Protein AF-A0A950UNM1-F1 (afdb_monomer_lite)

Structure (mmCIF, N/CA/C/O backbone):
data_AF-A0A950UNM1-F1
#
_entry.id   AF-A0A950UNM1-F1
#
loop_
_atom_site.group_PDB
_atom_site.id
_atom_site.type_symbol
_atom_site.label_atom_id
_atom_site.label_alt_id
_atom_site.label_comp_id
_atom_site.label_asym_id
_atom_site.label_entity_id
_atom_site.label_seq_id
_atom_site.pdbx_PDB_ins_code
_atom_site.Cartn_x
_atom_site.Cartn_y
_atom_site.Cartn_z
_atom_site.occupancy
_atom_site.B_iso_or_equiv
_atom_site.auth_seq_id
_atom_site.auth_comp_id
_atom_site.auth_asym_id
_atom_site.auth_atom_id
_atom_site.pdbx_PDB_model_num
ATOM 1 N N . MET A 1 1 ? 15.244 3.250 -65.069 1.00 63.91 1 MET A N 1
ATOM 2 C CA . MET A 1 1 ? 16.341 3.897 -64.314 1.00 63.91 1 MET A CA 1
ATOM 3 C C . MET A 1 1 ? 15.874 4.976 -63.337 1.00 63.91 1 MET A C 1
ATOM 5 O O . MET A 1 1 ? 16.019 4.748 -62.149 1.00 63.91 1 MET A O 1
ATOM 9 N N . LEU A 1 2 ? 15.317 6.126 -63.755 1.00 76.12 2 LEU A N 1
ATOM 10 C CA . LEU A 1 2 ? 14.879 7.174 -62.798 1.00 76.12 2 LEU A CA 1
ATOM 11 C C . LEU A 1 2 ? 13.758 6.708 -61.849 1.00 76.12 2 LEU A C 1
ATOM 13 O O . LEU A 1 2 ? 13.781 7.011 -60.660 1.00 76.12 2 LEU A O 1
ATOM 17 N N . GLU A 1 3 ? 12.811 5.929 -62.367 1.00 76.94 3 GLU A N 1
ATOM 18 C CA . GLU A 1 3 ? 11.662 5.415 -61.612 1.00 76.94 3 GLU A CA 1
ATOM 19 C C . GLU A 1 3 ? 12.069 4.377 -60.549 1.00 76.94 3 GLU A C 1
ATOM 21 O O . GLU A 1 3 ? 11.600 4.429 -59.415 1.00 76.94 3 GLU A O 1
ATOM 26 N N . GLU A 1 4 ? 13.034 3.509 -60.865 1.00 80.81 4 GLU A N 1
ATOM 27 C CA . GLU A 1 4 ? 13.605 2.523 -59.931 1.00 80.81 4 GLU A CA 1
ATOM 28 C C . GLU A 1 4 ? 14.383 3.196 -58.794 1.00 80.81 4 GLU A C 1
ATOM 30 O O . GLU A 1 4 ? 14.283 2.779 -57.642 1.00 80.81 4 GLU A O 1
ATOM 35 N N . ILE A 1 5 ? 15.118 4.273 -59.098 1.00 84.00 5 ILE A N 1
ATOM 36 C CA . ILE A 1 5 ? 15.838 5.070 -58.096 1.00 84.00 5 ILE A CA 1
ATOM 37 C C . ILE A 1 5 ? 14.846 5.798 -57.182 1.00 84.00 5 ILE A C 1
ATOM 39 O O . ILE A 1 5 ? 15.036 5.817 -55.967 1.00 84.00 5 ILE A O 1
ATOM 43 N N . SER A 1 6 ? 13.767 6.354 -57.741 1.00 83.25 6 SER A N 1
ATOM 44 C CA . SER A 1 6 ? 12.708 6.997 -56.956 1.00 83.25 6 SER A CA 1
ATOM 45 C C . SER A 1 6 ? 12.003 5.995 -56.040 1.00 83.25 6 SER A C 1
ATOM 47 O O . SER A 1 6 ? 11.804 6.281 -54.861 1.00 83.25 6 SER A O 1
ATOM 49 N N . ALA A 1 7 ? 11.670 4.805 -56.547 1.00 85.25 7 ALA A N 1
ATOM 50 C CA . ALA A 1 7 ? 11.050 3.749 -55.751 1.00 85.25 7 ALA A CA 1
ATOM 51 C C . ALA A 1 7 ? 11.976 3.278 -54.618 1.00 85.25 7 ALA A C 1
ATOM 53 O O . ALA A 1 7 ? 11.545 3.168 -53.469 1.00 85.25 7 ALA A O 1
ATOM 54 N N . ALA A 1 8 ? 13.265 3.072 -54.912 1.00 88.06 8 ALA A N 1
ATOM 55 C CA . ALA A 1 8 ? 14.264 2.706 -53.910 1.00 88.06 8 ALA A CA 1
ATOM 56 C C . ALA A 1 8 ? 14.430 3.793 -52.834 1.00 88.06 8 ALA A C 1
ATOM 58 O O . ALA A 1 8 ? 14.504 3.475 -51.646 1.00 88.06 8 ALA A O 1
ATOM 59 N N . ALA A 1 9 ? 14.427 5.070 -53.228 1.00 88.00 9 ALA A N 1
ATOM 60 C CA . ALA A 1 9 ? 14.485 6.194 -52.299 1.00 88.00 9 ALA A CA 1
ATOM 61 C C . ALA A 1 9 ? 13.258 6.232 -51.376 1.00 88.00 9 ALA A C 1
ATOM 63 O O . ALA A 1 9 ? 13.415 6.362 -50.164 1.00 88.00 9 ALA A O 1
ATOM 64 N N . SER A 1 10 ? 12.047 6.042 -51.912 1.00 89.31 10 SER A N 1
ATOM 65 C CA . SER A 1 10 ? 10.821 5.997 -51.105 1.00 89.31 10 SER A CA 1
ATOM 66 C C . SER A 1 10 ? 10.815 4.841 -50.101 1.00 89.31 10 SER A C 1
ATOM 68 O O . SER A 1 10 ? 10.440 5.039 -48.944 1.00 89.31 10 SER A O 1
ATOM 70 N N . VAL A 1 11 ? 11.275 3.650 -50.503 1.00 92.19 11 VAL A N 1
ATOM 71 C CA . VAL A 1 11 ? 11.412 2.498 -49.594 1.00 92.19 11 VAL A CA 1
ATOM 72 C C . VAL A 1 11 ? 12.436 2.792 -48.496 1.00 92.19 11 VAL A C 1
ATOM 74 O O . VAL A 1 11 ? 12.160 2.546 -47.323 1.00 92.19 11 VAL A O 1
ATOM 77 N N . ALA A 1 12 ? 13.585 3.378 -48.844 1.00 91.62 12 ALA A N 1
ATOM 78 C CA . ALA A 1 12 ? 14.595 3.765 -47.864 1.00 91.62 12 ALA A CA 1
ATOM 79 C C . ALA A 1 12 ? 14.050 4.793 -46.857 1.00 91.62 12 ALA A C 1
ATOM 81 O O . ALA A 1 12 ? 14.238 4.632 -45.651 1.00 91.62 12 ALA A O 1
ATOM 82 N N . THR A 1 13 ? 13.314 5.808 -47.321 1.00 93.69 13 THR A N 1
ATOM 83 C CA . THR A 1 13 ? 12.660 6.786 -46.440 1.00 93.69 13 THR A CA 1
ATOM 84 C C . THR A 1 13 ? 11.656 6.119 -45.505 1.00 93.69 13 THR A C 1
ATOM 86 O O . THR A 1 13 ? 11.668 6.405 -44.309 1.00 93.69 13 THR A O 1
ATOM 89 N N . LEU A 1 14 ? 10.823 5.201 -46.005 1.00 94.50 14 LEU A N 1
ATOM 90 C CA . LEU A 1 14 ? 9.865 4.470 -45.174 1.00 94.50 14 LEU A CA 1
ATOM 91 C C . LEU A 1 14 ? 10.570 3.663 -44.075 1.00 94.50 14 LEU A C 1
ATOM 93 O O . LEU A 1 14 ? 10.140 3.696 -42.922 1.00 94.50 14 LEU A O 1
ATOM 97 N N . VAL A 1 15 ? 11.668 2.976 -44.403 1.00 96.12 15 VAL A N 1
ATOM 98 C CA . VAL A 1 15 ? 12.452 2.203 -43.427 1.00 96.12 15 VAL A CA 1
ATOM 99 C C . VAL A 1 15 ? 13.033 3.114 -42.348 1.00 96.12 15 VAL A C 1
ATOM 101 O O . VAL A 1 15 ? 12.909 2.810 -41.162 1.00 96.12 15 VAL A O 1
ATOM 104 N N . VAL A 1 16 ? 13.605 4.257 -42.735 1.00 96.12 16 VAL A N 1
ATOM 105 C CA . VAL A 1 16 ? 14.160 5.238 -41.790 1.00 96.12 16 VAL A CA 1
ATOM 106 C C . VAL A 1 16 ? 13.072 5.803 -40.875 1.00 96.12 16 VAL A C 1
ATOM 108 O O . VAL A 1 16 ? 13.261 5.839 -39.660 1.00 96.12 16 VAL A O 1
ATOM 111 N N . LEU A 1 17 ? 11.916 6.188 -41.424 1.00 95.00 17 LEU A N 1
ATOM 112 C CA . LEU A 1 17 ? 10.782 6.680 -40.634 1.00 95.00 17 LEU A CA 1
ATOM 113 C C . LEU A 1 17 ? 10.258 5.613 -39.668 1.00 95.00 17 LEU A C 1
ATOM 115 O O . LEU A 1 17 ? 9.993 5.913 -38.505 1.00 95.00 17 LEU A O 1
ATOM 119 N N . THR A 1 18 ? 10.164 4.361 -40.120 1.00 95.38 18 THR A N 1
ATOM 120 C CA . THR A 1 18 ? 9.742 3.236 -39.274 1.00 95.38 18 THR A CA 1
ATOM 121 C C . THR A 1 18 ? 10.723 3.017 -38.124 1.00 95.38 18 THR A C 1
ATOM 123 O O . THR A 1 18 ? 10.308 2.909 -36.971 1.00 95.38 18 THR A O 1
ATOM 126 N N . ALA A 1 19 ? 12.027 3.012 -38.405 1.00 94.69 19 ALA A N 1
ATOM 127 C CA . ALA A 1 19 ? 13.058 2.865 -37.383 1.00 94.69 19 ALA A CA 1
ATOM 128 C C . ALA A 1 19 ? 13.037 4.021 -36.367 1.00 94.69 19 ALA A C 1
ATOM 130 O O . ALA A 1 19 ? 13.107 3.780 -35.161 1.00 94.69 19 ALA A O 1
ATOM 131 N N . ALA A 1 20 ? 12.875 5.264 -36.834 1.00 93.75 20 ALA A N 1
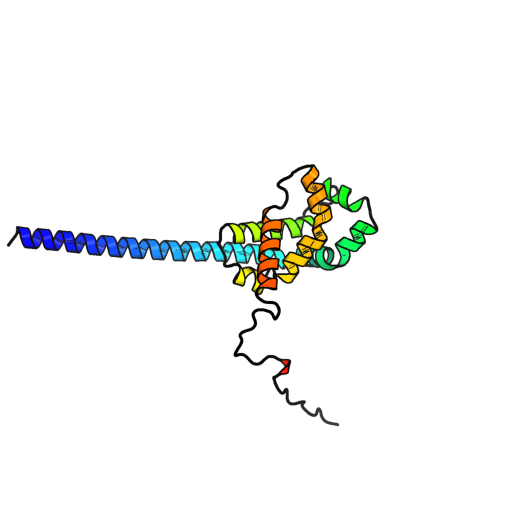ATOM 132 C CA . ALA A 1 20 ? 12.761 6.438 -35.972 1.00 93.75 20 ALA A CA 1
ATOM 133 C C . ALA A 1 20 ? 11.515 6.377 -35.072 1.00 93.75 20 ALA A C 1
ATOM 135 O O . ALA A 1 20 ? 11.607 6.658 -33.877 1.00 93.75 20 ALA A O 1
ATOM 136 N N . ALA A 1 21 ? 10.367 5.950 -35.609 1.00 94.00 21 ALA A N 1
ATOM 137 C CA . ALA A 1 21 ? 9.143 5.768 -34.833 1.00 94.00 21 ALA A CA 1
ATOM 138 C C . ALA A 1 21 ? 9.306 4.688 -33.749 1.00 94.00 21 ALA A C 1
ATOM 140 O O . ALA A 1 21 ? 8.920 4.909 -32.602 1.00 94.00 21 ALA A O 1
ATOM 141 N N . ILE A 1 22 ? 9.931 3.549 -34.074 1.00 95.12 22 ILE A N 1
ATOM 142 C CA . ILE A 1 22 ? 10.229 2.492 -33.093 1.00 95.12 22 ILE A CA 1
ATOM 143 C C . ILE A 1 22 ? 11.154 3.023 -31.991 1.00 95.12 22 ILE A C 1
ATOM 145 O O . ILE A 1 22 ? 10.880 2.808 -30.811 1.00 95.12 22 ILE A O 1
ATOM 149 N N . ALA A 1 23 ? 12.217 3.748 -32.350 1.00 93.00 23 ALA A N 1
ATOM 150 C CA . ALA A 1 23 ? 13.134 4.340 -31.378 1.00 93.00 23 ALA A CA 1
ATOM 151 C C . ALA A 1 23 ? 12.421 5.334 -30.444 1.00 93.00 23 ALA A C 1
ATOM 153 O O . ALA A 1 23 ? 12.601 5.267 -29.228 1.00 93.00 23 ALA A O 1
ATOM 154 N N . ALA A 1 24 ? 11.554 6.196 -30.987 1.00 89.44 24 ALA A N 1
ATOM 155 C CA . ALA A 1 24 ? 10.751 7.129 -30.199 1.00 89.44 24 ALA A CA 1
ATOM 156 C C . ALA A 1 24 ? 9.789 6.403 -29.240 1.00 89.44 24 ALA A C 1
ATOM 158 O O . ALA A 1 24 ? 9.672 6.784 -28.076 1.00 89.44 24 ALA A O 1
ATOM 159 N N . LEU A 1 25 ? 9.146 5.317 -29.686 1.00 90.38 25 LEU A N 1
ATOM 160 C CA . LEU A 1 25 ? 8.283 4.491 -28.833 1.00 90.38 25 LEU A CA 1
ATOM 161 C C . LEU A 1 25 ? 9.063 3.828 -27.691 1.00 90.38 25 LEU A C 1
ATOM 163 O O . LEU A 1 25 ? 8.599 3.814 -26.550 1.00 90.38 25 LEU A O 1
ATOM 167 N N . VAL A 1 26 ? 10.260 3.305 -27.972 1.00 88.44 26 VAL A N 1
ATOM 168 C CA . VAL A 1 26 ? 11.145 2.734 -26.944 1.00 88.44 26 VAL A CA 1
ATOM 169 C C . VAL A 1 26 ? 11.557 3.808 -25.936 1.00 88.44 26 VAL A C 1
ATOM 171 O O . VAL A 1 26 ? 11.504 3.570 -24.729 1.00 88.44 26 VAL A O 1
ATOM 174 N N . GLN A 1 27 ? 11.897 5.007 -26.406 1.00 81.19 27 GLN A N 1
ATOM 175 C CA . GLN A 1 27 ? 12.275 6.122 -25.542 1.00 81.19 27 GLN A CA 1
ATOM 176 C C . GLN A 1 27 ? 11.120 6.566 -24.632 1.00 81.19 27 GLN A C 1
ATOM 178 O O . GLN A 1 27 ? 11.319 6.717 -23.426 1.00 81.19 27 GLN A O 1
ATOM 183 N N . LEU A 1 28 ? 9.902 6.684 -25.169 1.00 82.56 28 LEU A N 1
ATOM 184 C CA . LEU A 1 28 ? 8.700 6.984 -24.384 1.00 82.56 28 LEU A CA 1
ATOM 185 C C . LEU A 1 28 ? 8.442 5.925 -23.308 1.00 82.56 28 LEU A C 1
ATOM 187 O O . LEU A 1 28 ? 8.165 6.267 -22.159 1.00 82.56 28 LEU A O 1
ATOM 191 N N . ARG A 1 29 ? 8.592 4.641 -23.651 1.00 79.50 29 ARG A N 1
ATOM 192 C CA . ARG A 1 29 ? 8.436 3.538 -22.697 1.00 79.50 29 ARG A CA 1
ATOM 193 C C . ARG A 1 29 ? 9.462 3.607 -21.561 1.00 79.50 29 ARG A C 1
ATOM 195 O O . ARG A 1 29 ? 9.108 3.347 -20.414 1.00 79.50 29 ARG A O 1
ATOM 202 N N . HIS A 1 30 ? 10.715 3.966 -21.848 1.00 75.50 30 HIS A N 1
ATOM 203 C CA . HIS A 1 30 ? 11.726 4.161 -20.804 1.00 75.50 30 HIS A CA 1
ATOM 204 C C . HIS A 1 30 ? 11.382 5.331 -19.873 1.00 75.50 30 HIS A C 1
ATOM 206 O O . HIS A 1 30 ? 11.544 5.204 -18.661 1.00 75.50 30 HIS A O 1
ATOM 212 N N . MET A 1 31 ? 10.862 6.437 -20.413 1.00 74.88 31 MET A N 1
ATOM 213 C CA . MET A 1 31 ? 10.429 7.583 -19.606 1.00 74.88 31 MET A CA 1
ATOM 214 C C . MET A 1 31 ? 9.224 7.247 -18.715 1.00 74.88 31 MET A C 1
ATOM 216 O O . MET A 1 31 ? 9.203 7.633 -17.549 1.00 74.88 31 MET A O 1
ATOM 220 N N . GLN A 1 32 ? 8.249 6.494 -19.234 1.00 73.12 32 GLN A N 1
ATOM 221 C CA . GLN A 1 32 ? 7.093 6.034 -18.455 1.00 73.12 32 GLN A CA 1
ATOM 222 C C . GLN A 1 32 ? 7.519 5.130 -17.296 1.00 73.12 32 GLN A C 1
ATOM 224 O O . GLN A 1 32 ? 7.165 5.411 -16.155 1.00 73.12 32 GLN A O 1
ATOM 229 N N . ALA A 1 33 ? 8.368 4.132 -17.561 1.00 72.69 33 ALA A N 1
ATOM 230 C CA . ALA A 1 33 ? 8.885 3.244 -16.520 1.00 72.69 33 ALA A CA 1
ATOM 231 C C . ALA A 1 33 ? 9.651 4.004 -15.418 1.00 72.69 33 ALA A C 1
ATOM 233 O O . ALA A 1 33 ? 9.568 3.643 -14.246 1.00 72.69 33 ALA A O 1
ATOM 234 N N . GLY A 1 34 ? 10.375 5.072 -15.779 1.00 73.62 34 GLY A N 1
ATOM 235 C CA . GLY A 1 34 ? 11.055 5.943 -14.816 1.00 73.62 34 GLY A CA 1
ATOM 236 C C . GLY A 1 34 ? 10.085 6.694 -13.899 1.00 73.62 34 GLY A C 1
ATOM 237 O O . GLY A 1 34 ? 10.248 6.669 -12.680 1.00 73.62 34 GLY A O 1
ATOM 238 N N . ASN A 1 35 ? 9.044 7.309 -14.466 1.00 74.44 35 ASN A N 1
ATOM 239 C CA . ASN A 1 35 ? 8.031 8.040 -13.696 1.00 74.44 35 ASN A CA 1
ATOM 240 C C . ASN A 1 35 ? 7.216 7.111 -12.781 1.00 74.44 35 ASN A C 1
ATOM 242 O O . ASN A 1 35 ? 6.922 7.454 -11.637 1.00 74.44 35 ASN A O 1
ATOM 246 N N . GLU A 1 36 ? 6.872 5.925 -13.276 1.00 79.56 36 GLU A N 1
ATOM 247 C CA . GLU A 1 36 ? 6.139 4.898 -12.533 1.00 79.56 36 GLU A CA 1
ATOM 248 C C . GLU A 1 36 ? 6.937 4.370 -11.337 1.00 79.56 36 GLU A C 1
ATOM 250 O O . GLU A 1 36 ? 6.401 4.240 -10.232 1.00 79.56 36 GLU A O 1
ATOM 255 N N . LEU A 1 37 ? 8.238 4.132 -11.529 1.00 79.56 37 LEU A N 1
ATOM 256 C CA . LEU A 1 37 ? 9.130 3.734 -10.447 1.00 79.56 37 LEU A CA 1
ATOM 257 C C . LEU A 1 37 ? 9.268 4.843 -9.397 1.00 79.56 37 LEU A C 1
ATOM 259 O O . LEU A 1 37 ? 9.240 4.546 -8.203 1.00 79.56 37 LEU A O 1
ATOM 263 N N . GLN A 1 38 ? 9.362 6.108 -9.821 1.00 84.50 38 GLN A N 1
ATOM 264 C CA . GLN A 1 38 ? 9.421 7.240 -8.895 1.00 84.50 38 GLN A CA 1
ATOM 265 C C . GLN A 1 38 ? 8.154 7.336 -8.037 1.00 84.50 38 GLN A C 1
ATOM 267 O O . GLN A 1 38 ? 8.254 7.474 -6.821 1.00 84.50 38 GLN A O 1
ATOM 272 N N . ALA A 1 39 ? 6.970 7.164 -8.634 1.00 82.56 39 ALA A N 1
ATOM 273 C CA . ALA A 1 39 ? 5.713 7.155 -7.886 1.00 82.56 39 ALA A CA 1
ATOM 274 C C . ALA A 1 39 ? 5.688 6.056 -6.808 1.00 82.56 39 ALA A C 1
ATOM 276 O O . ALA A 1 39 ? 5.226 6.286 -5.689 1.00 82.56 39 ALA A O 1
ATOM 277 N N . PHE A 1 40 ? 6.224 4.868 -7.108 1.00 85.12 40 PHE A N 1
ATOM 278 C CA . PHE A 1 40 ? 6.336 3.796 -6.118 1.00 85.12 40 PHE A CA 1
ATOM 279 C C . PHE A 1 40 ? 7.367 4.095 -5.021 1.00 85.12 40 PHE A C 1
ATOM 281 O O . PHE A 1 40 ? 7.113 3.794 -3.854 1.00 85.12 40 PHE A O 1
ATOM 288 N N . ILE A 1 41 ? 8.503 4.710 -5.364 1.00 87.56 41 ILE A N 1
ATOM 289 C CA . ILE A 1 41 ? 9.497 5.167 -4.381 1.00 87.56 41 ILE A CA 1
ATOM 290 C C . ILE A 1 41 ? 8.863 6.176 -3.420 1.00 87.56 41 ILE A C 1
ATOM 292 O O . ILE A 1 41 ? 9.036 6.044 -2.210 1.00 87.56 41 ILE A O 1
ATOM 296 N N . ASP A 1 42 ? 8.080 7.125 -3.931 1.00 88.38 42 ASP A N 1
ATOM 297 C CA . ASP A 1 42 ? 7.411 8.138 -3.114 1.00 88.38 42 ASP A CA 1
ATOM 298 C C . ASP A 1 42 ? 6.369 7.511 -2.174 1.00 88.38 42 ASP A C 1
ATOM 300 O O . ASP A 1 42 ? 6.308 7.851 -0.989 1.00 88.38 42 ASP A O 1
ATOM 304 N N . ILE A 1 43 ? 5.584 6.543 -2.668 1.00 89.25 43 ILE A N 1
ATOM 305 C CA . ILE A 1 43 ? 4.667 5.748 -1.836 1.00 89.25 43 ILE A CA 1
ATOM 306 C C . ILE A 1 43 ? 5.458 5.033 -0.735 1.00 89.25 43 ILE A C 1
ATOM 308 O O . ILE A 1 43 ? 5.095 5.121 0.439 1.00 89.25 43 ILE A O 1
ATOM 312 N N . ASN A 1 44 ? 6.564 4.368 -1.073 1.00 87.50 44 ASN A N 1
ATOM 313 C CA . ASN A 1 44 ? 7.382 3.652 -0.096 1.00 87.50 44 ASN A CA 1
ATOM 314 C C . ASN A 1 44 ? 8.021 4.603 0.936 1.00 87.50 44 ASN A C 1
ATOM 316 O O . ASN A 1 44 ? 8.044 4.309 2.128 1.00 87.50 44 ASN A O 1
ATOM 320 N N . ALA A 1 45 ? 8.470 5.791 0.530 1.00 89.88 45 ALA A N 1
ATOM 321 C CA . ALA A 1 45 ? 9.034 6.782 1.445 1.00 89.88 45 ALA A CA 1
ATOM 322 C C . ALA A 1 45 ? 8.030 7.198 2.536 1.00 89.88 45 ALA A C 1
ATOM 324 O O . ALA A 1 45 ? 8.401 7.319 3.705 1.00 89.88 45 ALA A O 1
ATOM 325 N N . ARG A 1 46 ? 6.739 7.328 2.195 1.00 90.38 46 ARG A N 1
ATOM 326 C CA . ARG A 1 46 ? 5.677 7.632 3.173 1.00 90.38 46 ARG A CA 1
ATOM 327 C C . ARG A 1 46 ? 5.474 6.521 4.206 1.00 90.38 46 ARG A C 1
ATOM 329 O O . ARG A 1 46 ? 5.171 6.826 5.363 1.00 90.38 46 ARG A O 1
ATOM 336 N N . ALA A 1 47 ? 5.694 5.264 3.814 1.00 91.25 47 ALA A N 1
ATOM 337 C CA . ALA A 1 47 ? 5.628 4.105 4.708 1.00 91.25 47 ALA A CA 1
ATOM 338 C C . ALA A 1 47 ? 6.655 4.181 5.849 1.00 91.25 47 ALA A C 1
ATOM 340 O O . ALA A 1 47 ? 6.396 3.726 6.958 1.00 91.25 47 ALA A O 1
ATOM 341 N N . ASN A 1 48 ? 7.806 4.798 5.572 1.00 90.81 48 ASN A N 1
ATOM 342 C CA . ASN A 1 48 ? 8.977 4.821 6.448 1.00 90.81 48 ASN A CA 1
ATOM 343 C C . ASN A 1 48 ? 9.054 6.073 7.338 1.00 90.81 48 ASN A C 1
ATOM 345 O O . ASN A 1 48 ? 10.082 6.350 7.955 1.00 90.81 48 ASN A O 1
ATOM 349 N N . THR A 1 49 ? 7.979 6.857 7.418 1.00 94.81 49 THR A N 1
ATOM 350 C CA . THR A 1 49 ? 7.917 7.982 8.359 1.00 94.81 49 THR A CA 1
ATOM 351 C C . THR A 1 49 ? 7.703 7.470 9.790 1.00 94.81 49 THR A C 1
ATOM 353 O O . THR A 1 49 ? 6.967 6.500 9.980 1.00 94.81 49 THR A O 1
ATOM 356 N N . PRO A 1 50 ? 8.244 8.132 10.835 1.00 96.00 50 PRO A N 1
ATOM 357 C CA . PRO A 1 50 ? 8.058 7.680 12.219 1.00 96.00 50 PRO A CA 1
ATOM 358 C C . PRO A 1 50 ? 6.589 7.559 12.640 1.00 96.00 50 PRO A C 1
ATOM 360 O O . PRO A 1 50 ? 6.240 6.714 13.457 1.00 96.00 50 PRO A O 1
ATOM 363 N N . GLN A 1 51 ? 5.716 8.414 12.099 1.00 95.31 51 GLN A N 1
ATOM 364 C CA . GLN A 1 51 ? 4.275 8.337 12.333 1.00 95.31 51 GLN A CA 1
ATOM 365 C C . GLN A 1 51 ? 3.676 7.081 11.703 1.00 95.31 51 GLN A C 1
ATOM 367 O O . GLN A 1 51 ? 2.968 6.345 12.385 1.00 95.31 51 GLN A O 1
ATOM 372 N N . MET A 1 52 ? 3.985 6.819 10.432 1.00 95.69 52 MET A N 1
ATOM 373 C CA . MET A 1 52 ? 3.459 5.655 9.732 1.00 95.69 52 MET A CA 1
ATOM 374 C C . MET A 1 52 ? 3.983 4.350 10.335 1.00 95.69 52 MET A C 1
ATOM 376 O O . MET A 1 52 ? 3.199 3.428 10.518 1.00 95.69 52 MET A O 1
ATOM 380 N N . MET A 1 53 ? 5.254 4.291 10.744 1.00 94.69 53 MET A N 1
ATOM 381 C CA . MET A 1 53 ? 5.813 3.126 11.441 1.00 94.69 53 MET A CA 1
ATOM 382 C C . MET A 1 53 ? 5.040 2.801 12.728 1.00 94.69 53 MET A C 1
ATOM 384 O O . MET A 1 53 ? 4.639 1.659 12.918 1.00 94.69 53 MET A O 1
ATOM 388 N N . ARG A 1 54 ? 4.715 3.806 13.557 1.00 96.88 54 ARG A N 1
ATOM 389 C CA . ARG A 1 54 ? 3.873 3.594 14.753 1.00 96.88 54 ARG A CA 1
ATOM 390 C C . ARG A 1 54 ? 2.474 3.085 14.409 1.00 96.88 54 ARG A C 1
ATOM 392 O O . ARG A 1 54 ? 1.900 2.302 15.158 1.00 96.88 54 ARG A O 1
ATOM 399 N N . LEU A 1 55 ? 1.899 3.555 13.303 1.00 97.06 55 LEU A N 1
ATOM 400 C CA . LEU A 1 55 ? 0.586 3.092 12.857 1.00 97.06 55 LEU A CA 1
ATOM 401 C C . LEU A 1 55 ? 0.647 1.677 12.279 1.00 97.06 55 LEU A C 1
ATOM 403 O O . LEU A 1 55 ? -0.294 0.915 12.480 1.00 97.06 55 LEU A O 1
ATOM 407 N N . PHE A 1 56 ? 1.740 1.301 11.614 1.00 95.88 56 PHE A N 1
ATOM 408 C CA . PHE A 1 56 ? 1.990 -0.084 11.227 1.00 95.88 56 PHE A CA 1
ATOM 409 C C . PHE A 1 56 ? 2.092 -0.988 12.452 1.00 95.88 56 PHE A C 1
ATOM 411 O O . PHE A 1 56 ? 1.438 -2.027 12.462 1.00 95.88 56 PHE A O 1
ATOM 418 N N . ASP A 1 57 ? 2.828 -0.583 13.488 1.00 95.94 57 ASP A N 1
ATOM 419 C CA . ASP A 1 57 ? 2.931 -1.349 14.735 1.00 95.94 57 ASP A CA 1
ATOM 420 C C . ASP A 1 57 ? 1.554 -1.532 15.386 1.00 95.94 57 ASP A C 1
ATOM 422 O O . ASP A 1 57 ? 1.161 -2.664 15.684 1.00 95.94 57 ASP A O 1
ATOM 426 N N . LEU A 1 58 ? 0.774 -0.446 15.484 1.00 96.69 58 LEU A N 1
ATOM 427 C CA . LEU A 1 58 ? -0.617 -0.481 15.941 1.00 96.69 58 LEU A CA 1
ATOM 428 C C . LEU A 1 58 ? -1.444 -1.470 15.111 1.00 96.69 58 LEU A C 1
ATOM 430 O O . LEU A 1 58 ? -2.117 -2.320 15.678 1.00 96.69 58 LEU A O 1
ATOM 434 N N . VAL A 1 59 ? -1.424 -1.376 13.778 1.00 97.31 59 VAL A N 1
ATOM 435 C CA . VAL A 1 59 ? -2.240 -2.231 12.896 1.00 97.31 59 VAL A CA 1
ATOM 436 C C . VAL A 1 59 ? -1.837 -3.700 12.992 1.00 97.31 59 VAL A C 1
ATOM 438 O O . VAL A 1 59 ? -2.704 -4.571 13.030 1.00 97.31 59 VAL A O 1
ATOM 441 N N . LEU A 1 60 ? -0.537 -3.984 13.002 1.00 94.69 60 LEU A N 1
ATOM 442 C CA . LEU A 1 60 ? -0.015 -5.344 12.907 1.00 94.69 60 LEU A CA 1
ATOM 443 C C . LEU A 1 60 ? 0.002 -6.082 14.247 1.00 94.69 60 LEU A C 1
ATOM 445 O O . LEU A 1 60 ? 0.035 -7.318 14.231 1.00 94.69 60 LEU A O 1
ATOM 449 N N . THR A 1 61 ? -0.008 -5.354 15.365 1.00 94.75 61 THR A N 1
ATOM 450 C CA . THR A 1 61 ? 0.168 -5.920 16.710 1.00 94.75 61 THR A CA 1
ATOM 451 C C . THR A 1 61 ? -1.050 -5.673 17.594 1.00 94.75 61 THR A C 1
ATOM 453 O O . THR A 1 61 ? -1.635 -6.630 18.094 1.00 94.75 61 THR A O 1
ATOM 456 N N . ASP A 1 62 ? -1.488 -4.420 17.723 1.00 96.19 62 ASP A N 1
ATOM 457 C CA . ASP A 1 62 ? -2.389 -4.015 18.813 1.00 96.19 62 ASP A CA 1
ATOM 458 C C . ASP A 1 62 ? -3.849 -3.825 18.371 1.00 96.19 62 ASP A C 1
ATOM 460 O O . ASP A 1 62 ? -4.769 -3.844 19.188 1.00 96.19 62 ASP A 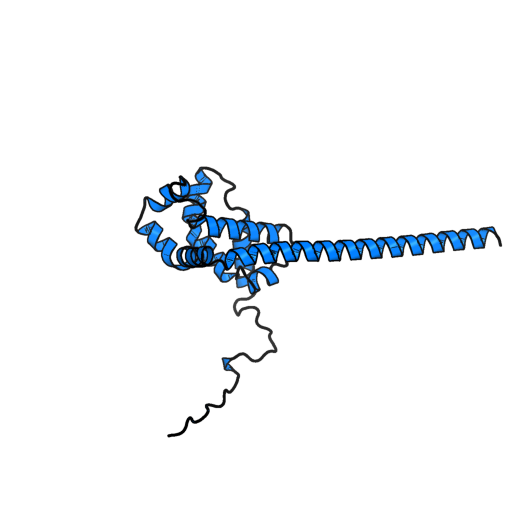O 1
ATOM 464 N N . LEU A 1 63 ? -4.097 -3.605 17.076 1.00 96.25 63 LEU A N 1
ATOM 465 C CA . LEU A 1 63 ? -5.410 -3.233 16.550 1.00 96.25 63 LEU A CA 1
ATOM 466 C C . LEU A 1 63 ? -6.491 -4.290 16.832 1.00 96.25 63 LEU A C 1
ATOM 468 O O . LEU A 1 63 ? -7.575 -3.886 17.263 1.00 96.25 63 LEU A O 1
ATOM 472 N N . PRO A 1 64 ? -6.250 -5.605 16.636 1.00 94.75 64 PRO A N 1
ATOM 473 C CA . PRO A 1 64 ? -7.250 -6.619 16.958 1.00 94.75 64 PRO A CA 1
ATOM 474 C C . PRO A 1 64 ? -7.672 -6.583 18.431 1.00 94.75 64 PRO A C 1
ATOM 476 O O . PRO A 1 64 ? -8.866 -6.576 18.719 1.00 94.75 64 PRO A O 1
ATOM 479 N N . GLU A 1 65 ? -6.711 -6.491 19.352 1.00 95.12 65 GLU A N 1
ATOM 480 C CA . GLU A 1 65 ? -6.977 -6.406 20.791 1.00 95.12 65 GLU A CA 1
ATOM 481 C C . GLU A 1 65 ? -7.694 -5.098 21.148 1.00 95.12 65 GLU A C 1
ATOM 483 O O . GLU A 1 65 ? -8.689 -5.098 21.874 1.00 95.12 65 GLU A O 1
ATOM 488 N N . ARG A 1 66 ? -7.258 -3.973 20.575 1.00 94.75 66 ARG A N 1
ATOM 489 C CA . ARG A 1 66 ? -7.880 -2.667 20.804 1.00 94.75 66 ARG A CA 1
ATOM 490 C C . ARG A 1 66 ? -9.346 -2.641 20.375 1.00 94.75 66 ARG A C 1
ATOM 492 O O . ARG A 1 66 ? -10.171 -2.106 21.104 1.00 94.75 66 ARG A O 1
ATOM 499 N N . MET A 1 67 ? -9.684 -3.231 19.227 1.00 95.19 67 MET A N 1
ATOM 500 C CA . MET A 1 67 ? -11.076 -3.322 18.763 1.00 95.19 67 MET A CA 1
ATOM 501 C C . MET A 1 67 ? -11.938 -4.245 19.634 1.00 95.19 67 MET A C 1
ATOM 503 O O . MET A 1 67 ? -13.148 -4.047 19.702 1.00 95.19 67 MET A O 1
ATOM 507 N N . GLN A 1 68 ? -11.341 -5.250 20.280 1.00 93.50 68 GLN A N 1
ATOM 508 C CA . GLN A 1 68 ? -12.049 -6.142 21.202 1.00 93.50 68 GLN A CA 1
ATOM 509 C C . GLN A 1 68 ? -12.317 -5.467 22.552 1.00 93.50 68 GLN A C 1
ATOM 511 O O . GLN A 1 68 ? -13.424 -5.565 23.077 1.00 93.50 68 GLN A O 1
ATOM 516 N N . ASN A 1 69 ? -11.319 -4.764 23.093 1.00 95.31 69 ASN A N 1
ATOM 517 C CA . ASN A 1 69 ? -11.386 -4.140 24.415 1.00 95.31 69 ASN A CA 1
ATOM 518 C C . ASN A 1 69 ? -12.125 -2.791 24.415 1.00 95.31 69 ASN A C 1
ATOM 520 O O . ASN A 1 69 ? -12.670 -2.395 25.445 1.00 95.3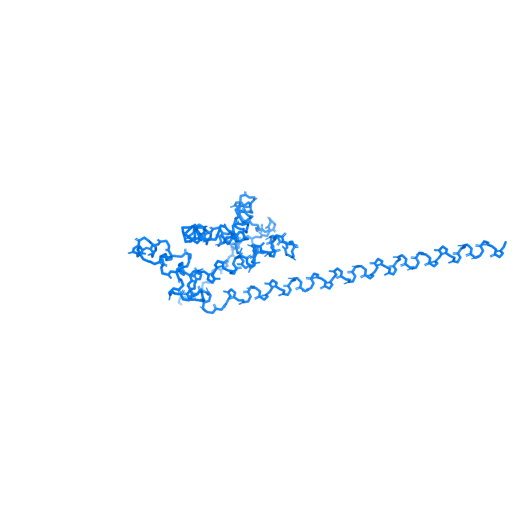1 69 ASN A O 1
ATOM 524 N N . ASP A 1 70 ? -12.166 -2.091 23.278 1.00 94.31 70 ASP A N 1
ATOM 525 C CA . ASP A 1 70 ? -12.867 -0.817 23.109 1.00 94.31 70 ASP A CA 1
ATOM 526 C C . ASP A 1 70 ? -13.896 -0.902 21.963 1.00 94.31 70 ASP A C 1
ATOM 528 O O . ASP A 1 70 ? -13.588 -0.596 20.804 1.00 94.31 70 ASP A O 1
ATOM 532 N N . PRO A 1 71 ? -15.154 -1.278 22.269 1.00 87.38 71 PRO A N 1
ATOM 533 C CA . PRO A 1 71 ? -16.221 -1.359 21.272 1.00 87.38 71 PRO A CA 1
ATOM 534 C C . PRO A 1 71 ? -16.547 -0.020 20.591 1.00 87.38 71 PRO A C 1
ATOM 536 O O . PRO A 1 71 ? -17.111 -0.012 19.493 1.00 87.38 71 PRO A O 1
ATOM 539 N N . ALA A 1 72 ? -16.219 1.117 21.219 1.00 93.94 72 ALA A N 1
ATOM 540 C CA . ALA A 1 72 ? -16.449 2.441 20.644 1.00 93.94 72 ALA A CA 1
ATOM 541 C C . ALA A 1 72 ? -15.364 2.824 19.628 1.00 93.94 72 ALA A C 1
ATOM 543 O O . ALA A 1 72 ? -15.631 3.624 18.727 1.00 93.94 72 ALA A O 1
ATOM 544 N N . TYR A 1 73 ? -14.179 2.210 19.705 1.00 95.44 73 TYR A N 1
ATOM 545 C CA . TYR A 1 73 ? -13.030 2.543 18.865 1.00 95.44 73 TYR A CA 1
ATOM 546 C C . TYR A 1 73 ? -13.351 2.514 17.367 1.00 95.44 73 TYR A C 1
ATOM 548 O O . TYR A 1 73 ? -13.064 3.467 16.640 1.00 95.44 73 TYR A O 1
ATOM 556 N N . VAL A 1 74 ? -14.005 1.447 16.893 1.00 94.44 74 VAL A N 1
ATOM 557 C CA . VAL A 1 74 ? -14.385 1.314 15.477 1.00 94.44 74 VAL A CA 1
ATOM 558 C C . VAL A 1 74 ? -15.329 2.444 15.063 1.00 94.44 74 VAL A C 1
ATOM 560 O O . VAL A 1 74 ? -15.134 3.057 14.012 1.00 94.44 74 VAL A O 1
ATOM 563 N N . ALA A 1 75 ? -16.327 2.761 15.891 1.00 94.00 75 ALA A N 1
ATOM 564 C CA . ALA A 1 75 ? -17.271 3.838 15.613 1.00 94.00 75 ALA A CA 1
ATOM 565 C C . ALA A 1 75 ? -16.577 5.209 15.584 1.00 94.00 75 ALA A C 1
ATOM 567 O O . ALA A 1 75 ? -16.876 6.031 14.715 1.00 94.00 75 ALA A O 1
ATOM 568 N N . ASP A 1 76 ? -15.620 5.449 16.477 1.00 95.88 76 ASP A N 1
ATOM 569 C CA . ASP A 1 76 ? -14.865 6.698 16.559 1.00 95.88 76 ASP A CA 1
ATOM 570 C C . ASP A 1 76 ? -13.930 6.899 15.356 1.00 95.88 76 ASP A C 1
ATOM 572 O O . ASP A 1 76 ? -13.858 8.002 14.803 1.00 95.88 76 ASP A O 1
ATOM 576 N N . VAL A 1 77 ? -13.290 5.832 14.868 1.00 95.44 77 VAL A N 1
ATOM 577 C CA . VAL A 1 77 ? -12.497 5.872 13.628 1.00 95.44 77 VAL A CA 1
ATOM 578 C C . VAL A 1 77 ? -13.400 6.073 12.403 1.00 95.44 77 VAL A C 1
ATOM 580 O O . VAL A 1 77 ? -13.137 6.943 11.569 1.00 95.44 77 VAL A O 1
ATOM 583 N N . VAL A 1 78 ? -14.503 5.322 12.294 1.00 94.19 78 VAL A N 1
ATOM 584 C CA . VAL A 1 78 ? -15.460 5.413 11.171 1.00 94.19 78 VAL A CA 1
ATOM 585 C C . VAL A 1 78 ? -16.134 6.786 11.101 1.00 94.19 78 VAL A C 1
ATOM 587 O O . VAL A 1 78 ? -16.389 7.307 10.011 1.00 94.19 78 VAL A O 1
ATOM 590 N N . SER A 1 79 ? -16.435 7.384 12.252 1.00 93.88 79 SER A N 1
ATOM 591 C CA . SER A 1 79 ? -17.029 8.722 12.355 1.00 93.88 79 SER A CA 1
ATOM 592 C C . SER A 1 79 ? -16.013 9.858 12.233 1.00 93.88 79 SER A C 1
ATOM 594 O O . SER A 1 79 ? -16.426 11.015 12.220 1.00 93.88 79 SER A O 1
ATOM 596 N N . ARG A 1 80 ? -14.716 9.548 12.074 1.00 92.06 80 ARG A N 1
ATOM 597 C CA . ARG A 1 80 ? -13.614 10.520 11.977 1.00 92.06 80 ARG A CA 1
ATOM 598 C C . ARG A 1 80 ? -13.437 11.392 13.228 1.00 92.06 80 ARG A C 1
ATOM 600 O O . ARG A 1 80 ? -12.865 12.472 13.127 1.00 92.06 80 ARG A O 1
ATOM 607 N N . LYS A 1 81 ? -13.869 10.930 14.409 1.00 94.50 81 LYS A N 1
ATOM 608 C CA . LYS A 1 81 ? -13.479 11.568 15.682 1.00 94.50 81 LYS A CA 1
ATOM 609 C C . LYS A 1 81 ? -11.976 11.453 15.916 1.00 94.50 81 LYS A C 1
ATOM 611 O O . LYS A 1 81 ? -11.366 12.363 16.464 1.00 94.50 81 LYS A O 1
ATOM 616 N N . ILE A 1 82 ? -11.391 10.343 15.465 1.00 92.94 82 ILE A N 1
ATOM 617 C CA . ILE A 1 82 ? -9.944 10.189 15.330 1.00 92.94 82 ILE A CA 1
ATOM 618 C C . ILE A 1 82 ? -9.573 10.602 13.896 1.00 92.94 82 ILE A C 1
ATOM 620 O O . ILE A 1 82 ? -10.117 10.020 12.945 1.00 92.94 82 ILE A O 1
ATOM 624 N N . PRO A 1 83 ? -8.679 11.593 13.706 1.00 93.94 83 PRO A N 1
ATOM 625 C CA . PRO A 1 83 ? -8.209 11.984 12.383 1.00 93.94 83 PRO A CA 1
ATOM 626 C C . PRO A 1 83 ? -7.629 10.792 11.623 1.00 93.94 83 PRO A C 1
ATOM 628 O O . PRO A 1 83 ? -6.926 9.959 12.191 1.00 93.94 83 PRO A O 1
ATOM 631 N N . SER A 1 84 ? -7.885 10.709 10.314 1.00 92.31 84 SER A N 1
ATOM 632 C CA . SER A 1 84 ? -7.420 9.559 9.527 1.00 92.31 84 SER A CA 1
ATOM 633 C C . SER A 1 84 ? -5.906 9.396 9.535 1.00 92.31 84 SER A C 1
ATOM 635 O O . SER A 1 84 ? -5.446 8.259 9.539 1.00 92.31 84 SER A O 1
ATOM 637 N N . THR A 1 85 ? -5.171 10.508 9.593 1.00 93.81 85 THR A N 1
ATOM 638 C CA . THR A 1 85 ? -3.705 10.574 9.695 1.00 93.81 85 THR A CA 1
ATOM 639 C C . THR A 1 85 ? -3.153 9.939 10.965 1.00 93.81 85 THR A C 1
ATOM 641 O O . THR A 1 85 ? -2.013 9.496 10.961 1.00 93.81 85 THR A O 1
ATOM 644 N N . ASP A 1 86 ? -3.958 9.859 12.025 1.00 94.88 86 ASP A N 1
ATOM 645 C CA . ASP A 1 86 ? -3.567 9.345 13.344 1.00 94.88 86 ASP A CA 1
ATOM 646 C C . ASP A 1 86 ? -4.308 8.050 13.697 1.00 94.88 86 ASP A C 1
ATOM 648 O O . ASP A 1 86 ? -4.354 7.619 14.848 1.00 94.88 86 ASP A O 1
ATOM 652 N N . SER A 1 87 ? -4.916 7.426 12.692 1.00 96.31 87 SER A N 1
ATOM 653 C CA . SER A 1 87 ? -5.713 6.214 12.833 1.00 96.31 87 SER A CA 1
ATOM 654 C C . SER A 1 87 ? -5.157 5.096 11.947 1.00 96.31 87 SER A C 1
ATOM 656 O O . SER A 1 87 ? -4.427 5.376 10.991 1.00 96.31 87 SER A O 1
ATOM 658 N N . PRO A 1 88 ? -5.592 3.842 12.160 1.00 97.25 88 PRO A N 1
ATOM 659 C CA . PRO A 1 88 ? -5.324 2.733 11.246 1.00 97.25 88 PRO A CA 1
ATOM 660 C C . PRO A 1 88 ? -5.654 3.038 9.778 1.00 97.25 88 PRO A C 1
ATOM 662 O O . PRO A 1 88 ? -5.065 2.447 8.879 1.00 97.25 88 PRO A O 1
ATOM 665 N N . LEU A 1 89 ? -6.564 3.985 9.505 1.00 97.06 89 LEU A N 1
ATOM 666 C CA . LEU A 1 89 ? -6.938 4.347 8.139 1.00 97.06 89 LEU A CA 1
ATOM 667 C C . LEU A 1 89 ? -5.768 4.884 7.316 1.00 97.06 89 LEU A C 1
ATOM 669 O O . LEU A 1 89 ? -5.780 4.678 6.110 1.00 97.06 89 LEU A O 1
ATOM 673 N N . ALA A 1 90 ? -4.765 5.530 7.921 1.00 97.44 90 ALA A N 1
ATOM 674 C CA . ALA A 1 90 ? -3.581 5.970 7.181 1.00 97.44 90 ALA A CA 1
ATOM 675 C C . ALA A 1 90 ? -2.846 4.784 6.533 1.00 97.44 90 ALA A C 1
ATOM 677 O O . ALA A 1 90 ? -2.438 4.871 5.376 1.00 97.44 90 ALA A O 1
ATOM 678 N N . VAL A 1 91 ? -2.753 3.658 7.248 1.00 97.25 91 VAL A N 1
ATOM 679 C CA . VAL A 1 91 ? -2.145 2.416 6.752 1.00 97.25 91 VAL A CA 1
ATOM 680 C C . VAL A 1 91 ? -2.999 1.811 5.639 1.00 97.25 91 VAL A C 1
ATOM 682 O O . VAL A 1 91 ? -2.469 1.448 4.592 1.00 97.25 91 VAL A O 1
ATOM 685 N N . ALA A 1 92 ? -4.327 1.770 5.802 1.00 97.44 92 ALA A N 1
ATOM 686 C CA . ALA A 1 92 ? -5.207 1.309 4.726 1.00 97.44 92 ALA A CA 1
ATOM 687 C C . ALA A 1 92 ? -5.151 2.203 3.483 1.00 97.44 92 ALA A C 1
ATOM 689 O O . ALA A 1 92 ? -5.159 1.675 2.378 1.00 97.44 92 ALA A O 1
ATOM 690 N N . PHE A 1 93 ? -5.068 3.531 3.629 1.00 97.12 93 PHE A N 1
ATOM 691 C CA . PHE A 1 93 ? -4.898 4.435 2.487 1.00 97.12 93 PHE A CA 1
ATOM 692 C C . PHE A 1 93 ? -3.591 4.155 1.755 1.00 97.12 93 PHE A C 1
ATOM 694 O O . PHE A 1 93 ? -3.593 4.052 0.533 1.00 97.12 93 PHE A O 1
ATOM 701 N N . TRP A 1 94 ? -2.503 3.958 2.497 1.00 96.50 94 TRP A N 1
ATOM 702 C CA . TRP A 1 94 ? -1.219 3.605 1.910 1.00 96.50 94 TRP A CA 1
ATOM 703 C C . TRP A 1 94 ? -1.277 2.280 1.136 1.00 96.50 94 TRP A C 1
ATOM 705 O O . TRP A 1 94 ? -0.832 2.209 -0.009 1.00 96.50 94 TRP A O 1
ATOM 715 N N . PHE A 1 95 ? -1.883 1.234 1.705 1.00 97.12 95 PHE A N 1
ATOM 716 C CA . PHE A 1 95 ? -2.055 -0.023 0.977 1.00 97.12 95 PHE A CA 1
ATOM 717 C C . PHE A 1 95 ? -3.033 0.085 -0.201 1.00 97.12 95 PHE A C 1
ATOM 719 O O . PHE A 1 95 ? -2.870 -0.634 -1.186 1.00 97.12 95 PHE A O 1
ATOM 726 N N . ASP A 1 96 ? -4.035 0.966 -0.139 1.00 97.12 96 ASP A N 1
ATOM 727 C CA . ASP A 1 96 ? -4.925 1.222 -1.276 1.00 97.12 96 ASP A CA 1
ATOM 728 C C . ASP A 1 96 ? -4.144 1.838 -2.443 1.00 97.12 96 ASP A C 1
ATOM 730 O O . ASP A 1 96 ? -4.287 1.393 -3.580 1.00 97.12 96 ASP A O 1
ATOM 734 N N . GLU A 1 97 ? -3.229 2.773 -2.167 1.00 95.31 97 GLU A N 1
ATOM 735 C CA . GLU A 1 97 ? -2.307 3.318 -3.171 1.00 95.31 97 GLU A CA 1
ATOM 736 C C . GLU A 1 97 ? -1.395 2.233 -3.764 1.00 95.31 97 GLU A C 1
ATOM 738 O O . GLU A 1 97 ? -1.240 2.157 -4.985 1.00 95.31 97 GLU A O 1
ATOM 743 N N . VAL A 1 98 ? -0.848 1.339 -2.931 1.00 94.38 98 VAL A N 1
ATOM 744 C CA . VAL A 1 98 ? -0.091 0.165 -3.405 1.00 94.38 98 VAL A CA 1
ATOM 745 C C . VAL A 1 98 ? -0.957 -0.714 -4.312 1.00 94.38 98 VAL A C 1
ATOM 747 O O . VAL A 1 98 ? -0.510 -1.159 -5.371 1.00 94.38 98 VAL A O 1
ATOM 750 N N . GLY A 1 99 ? -2.217 -0.933 -3.945 1.00 95.56 99 GLY A N 1
ATOM 751 C CA . GLY A 1 99 ? -3.175 -1.665 -4.762 1.00 95.56 99 GLY A CA 1
ATOM 752 C C . GLY A 1 99 ? -3.443 -1.013 -6.116 1.00 95.56 99 GLY A C 1
ATOM 753 O O . GLY A 1 99 ? -3.571 -1.721 -7.116 1.00 95.56 99 GLY A O 1
ATOM 754 N N . ILE A 1 100 ? -3.481 0.321 -6.183 1.00 94.62 100 ILE A N 1
ATOM 755 C CA . ILE A 1 100 ? -3.600 1.064 -7.444 1.00 94.62 100 ILE A CA 1
ATOM 756 C C . ILE A 1 100 ? -2.364 0.813 -8.315 1.00 94.62 100 ILE A C 1
ATOM 758 O O . ILE A 1 100 ? -2.516 0.462 -9.486 1.00 94.62 100 ILE A O 1
ATOM 762 N N . VAL A 1 101 ? -1.158 0.916 -7.746 1.00 92.50 101 VAL A N 1
ATOM 763 C CA . VAL A 1 101 ? 0.109 0.641 -8.451 1.00 92.50 101 VAL A CA 1
ATOM 764 C C . VAL A 1 101 ? 0.119 -0.773 -9.039 1.00 92.50 101 VAL A C 1
ATOM 766 O O . VAL A 1 101 ? 0.452 -0.955 -10.213 1.00 92.50 101 VAL A O 1
ATOM 769 N N . LEU A 1 102 ? -0.302 -1.767 -8.252 1.00 93.06 102 LEU A N 1
ATOM 770 C CA . LEU A 1 102 ? -0.404 -3.160 -8.689 1.00 93.06 102 LEU A CA 1
ATOM 771 C C . LEU A 1 102 ? -1.445 -3.334 -9.799 1.00 93.06 102 LEU A C 1
ATOM 773 O O . LEU A 1 102 ? -1.165 -3.954 -10.825 1.00 93.06 102 LEU A O 1
ATOM 777 N N . ARG A 1 103 ? -2.642 -2.763 -9.623 1.00 94.31 103 ARG A N 1
ATOM 778 C CA . ARG A 1 103 ? -3.757 -2.895 -10.572 1.00 94.31 103 ARG A CA 1
ATOM 779 C C . ARG A 1 103 ? -3.428 -2.276 -11.927 1.00 94.31 103 ARG A C 1
ATOM 781 O O . ARG A 1 103 ? -3.794 -2.840 -12.955 1.00 94.31 103 ARG A O 1
ATOM 788 N N . GLN A 1 104 ? -2.729 -1.144 -11.922 1.00 92.06 104 GLN A N 1
ATOM 789 C CA . GLN A 1 104 ? -2.284 -0.450 -13.131 1.00 92.06 104 GLN A CA 1
ATOM 790 C C . GLN A 1 104 ? -1.002 -1.051 -13.731 1.00 92.06 104 GLN A C 1
ATOM 792 O O . GLN A 1 104 ? -0.587 -0.640 -14.808 1.00 92.06 104 GLN A O 1
ATOM 797 N N . ARG A 1 105 ? -0.398 -2.057 -13.075 1.00 89.50 105 ARG A N 1
ATOM 798 C CA . ARG A 1 105 ? 0.838 -2.739 -13.500 1.00 89.50 105 ARG A CA 1
ATOM 799 C C . ARG A 1 105 ? 2.045 -1.805 -13.654 1.00 89.50 105 ARG A C 1
ATOM 801 O O . ARG A 1 105 ? 2.954 -2.124 -14.415 1.00 89.50 105 ARG A O 1
ATOM 808 N N . LEU A 1 106 ? 2.069 -0.705 -12.901 1.00 87.94 106 LEU A N 1
ATOM 809 C CA . LEU A 1 106 ? 3.171 0.268 -12.929 1.00 87.94 106 LEU A CA 1
ATOM 810 C C . LEU A 1 106 ? 4.454 -0.337 -12.343 1.00 87.94 106 LEU A C 1
ATOM 812 O O . LEU A 1 106 ? 5.565 -0.052 -12.777 1.00 87.94 106 LEU A O 1
ATOM 816 N N . VAL A 1 107 ? 4.298 -1.222 -11.353 1.00 87.06 107 VAL A N 1
ATOM 817 C CA . VAL A 1 107 ? 5.404 -1.970 -10.752 1.00 87.06 107 VAL A CA 1
ATOM 818 C C . VA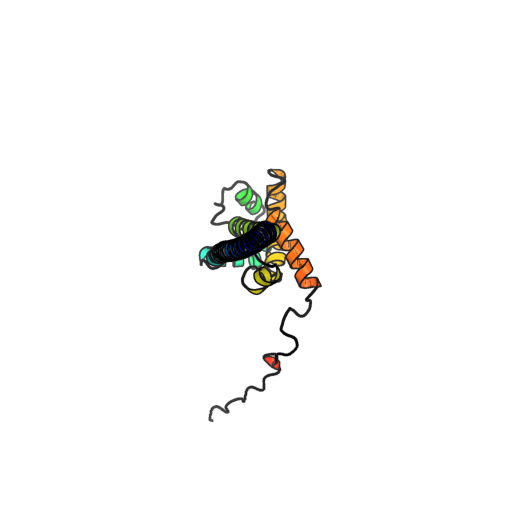L A 1 107 ? 5.055 -3.458 -10.714 1.00 87.06 107 VAL A C 1
ATOM 820 O O . VAL A 1 107 ? 3.948 -3.818 -10.305 1.00 87.06 107 VAL A O 1
ATOM 823 N N . PRO A 1 108 ? 5.977 -4.357 -11.111 1.00 87.81 108 PRO A N 1
ATOM 824 C CA . PRO A 1 108 ? 5.748 -5.791 -10.999 1.00 87.81 108 PRO A CA 1
ATOM 825 C C . PRO A 1 108 ? 5.474 -6.205 -9.549 1.00 87.81 108 PRO A C 1
ATOM 827 O O . PRO A 1 108 ? 6.227 -5.831 -8.652 1.00 87.81 108 PRO A O 1
ATOM 830 N N . ALA A 1 109 ? 4.464 -7.053 -9.330 1.00 89.56 109 ALA A N 1
ATOM 831 C CA . ALA A 1 109 ? 4.066 -7.509 -7.993 1.00 89.56 109 ALA A CA 1
ATOM 832 C C . ALA A 1 109 ? 5.237 -8.065 -7.163 1.00 89.56 109 ALA A C 1
ATOM 834 O O . ALA A 1 109 ? 5.359 -7.746 -5.984 1.00 89.56 109 ALA A O 1
ATOM 835 N N . ARG A 1 110 ? 6.163 -8.796 -7.805 1.00 87.75 110 ARG A N 1
ATOM 836 C CA . ARG A 1 110 ? 7.390 -9.295 -7.159 1.00 87.75 110 ARG A CA 1
ATOM 837 C C . ARG A 1 110 ? 8.199 -8.187 -6.474 1.00 87.75 110 ARG A C 1
ATOM 839 O O . ARG A 1 110 ? 8.676 -8.374 -5.368 1.00 87.75 110 ARG A O 1
ATOM 846 N N . VAL A 1 111 ? 8.328 -7.024 -7.117 1.00 86.75 111 VAL A N 1
ATOM 847 C CA . VAL A 1 111 ? 9.132 -5.901 -6.610 1.00 86.75 111 VAL A CA 1
ATOM 848 C C . VAL A 1 111 ? 8.425 -5.271 -5.413 1.00 86.75 111 VAL A C 1
ATOM 850 O O . VAL A 1 111 ? 9.049 -5.023 -4.383 1.00 86.75 111 VAL A O 1
ATOM 853 N N . VAL A 1 112 ? 7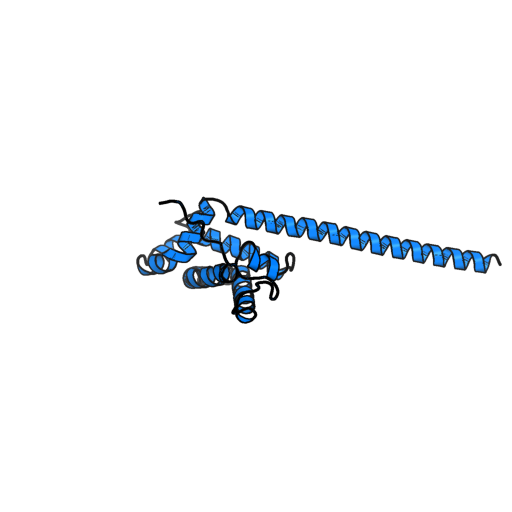.107 -5.082 -5.522 1.00 89.00 112 VAL A N 1
ATOM 854 C CA . VAL A 1 112 ? 6.270 -4.547 -4.440 1.00 89.00 112 VAL A CA 1
ATOM 855 C C . VAL A 1 112 ? 6.363 -5.424 -3.188 1.00 89.00 112 VAL A C 1
ATOM 857 O O . VAL A 1 112 ? 6.639 -4.916 -2.099 1.00 89.00 112 VAL A O 1
ATOM 860 N N . PHE A 1 113 ? 6.197 -6.738 -3.353 1.00 89.69 113 PHE A N 1
ATOM 861 C CA . PHE A 1 113 ? 6.165 -7.702 -2.254 1.00 89.69 113 PHE A CA 1
ATOM 862 C C . PHE A 1 113 ? 7.536 -8.040 -1.656 1.00 89.69 113 PHE A C 1
ATOM 864 O O . PHE A 1 113 ? 7.584 -8.652 -0.590 1.00 89.69 113 PHE A O 1
ATOM 871 N N . GLN A 1 114 ? 8.637 -7.639 -2.297 1.00 82.75 114 GLN A N 1
ATOM 872 C CA . GLN A 1 114 ? 9.996 -7.841 -1.782 1.00 82.75 114 GLN A CA 1
ATOM 873 C C . GLN A 1 114 ? 10.549 -6.631 -1.007 1.00 82.75 114 GLN A C 1
ATOM 875 O O . GLN A 1 114 ? 11.313 -6.831 -0.068 1.00 82.75 114 GLN A O 1
ATOM 880 N N . ILE A 1 115 ? 10.208 -5.392 -1.389 1.00 73.56 115 ILE A N 1
ATOM 881 C CA . ILE A 1 115 ? 10.972 -4.196 -0.967 1.00 73.56 115 ILE A CA 1
ATOM 882 C C . ILE A 1 115 ? 10.198 -3.275 -0.004 1.00 73.56 115 ILE A C 1
ATOM 884 O O . ILE A 1 115 ? 10.817 -2.511 0.732 1.00 73.56 115 ILE A O 1
ATOM 888 N N . GLY A 1 116 ? 8.861 -3.326 0.021 1.00 63.94 116 GLY A N 1
ATOM 889 C CA . GLY A 1 116 ? 8.057 -2.388 0.822 1.00 63.94 116 GLY A CA 1
ATOM 890 C C . GLY A 1 116 ? 6.832 -3.032 1.455 1.00 63.94 116 GLY A C 1
ATOM 891 O O . GLY A 1 116 ? 6.847 -3.403 2.627 1.00 63.94 116 GLY A O 1
ATOM 892 N N . ALA A 1 117 ? 5.771 -3.207 0.666 1.00 66.75 117 ALA A N 1
ATOM 893 C CA . ALA A 1 117 ? 4.545 -3.877 1.092 1.00 66.75 117 ALA A CA 1
ATOM 894 C C . ALA A 1 117 ? 4.749 -5.397 1.094 1.00 66.75 117 ALA A C 1
ATOM 896 O O . ALA A 1 117 ? 4.135 -6.096 0.293 1.00 66.75 117 ALA A O 1
ATOM 897 N N . SER A 1 118 ? 5.646 -5.908 1.950 1.00 85.00 118 SER A N 1
ATOM 898 C CA . SER A 1 118 ? 5.907 -7.348 2.087 1.00 85.00 118 SER A CA 1
ATOM 899 C C . SER A 1 118 ? 4.600 -8.132 1.998 1.00 85.00 118 SER A C 1
ATOM 901 O O . SER A 1 118 ? 3.617 -7.750 2.642 1.00 85.00 118 SER A O 1
ATOM 903 N N . ALA A 1 119 ? 4.557 -9.198 1.193 1.00 90.88 119 ALA A N 1
ATOM 904 C CA . ALA A 1 119 ? 3.315 -9.945 0.980 1.00 90.88 119 ALA A CA 1
ATOM 905 C C . ALA A 1 119 ? 2.673 -10.353 2.322 1.00 90.88 119 ALA A C 1
ATOM 907 O O . ALA A 1 119 ? 1.479 -10.150 2.541 1.00 90.88 119 ALA A O 1
ATOM 908 N N . PHE A 1 120 ? 3.493 -10.804 3.276 1.00 92.00 120 PHE A N 1
ATOM 909 C CA . PHE A 1 120 ? 3.042 -11.148 4.625 1.00 92.00 120 PHE A CA 1
ATOM 910 C C . PHE A 1 120 ? 2.486 -9.948 5.397 1.00 92.00 120 PHE A C 1
ATOM 912 O O . PHE A 1 120 ? 1.453 -10.070 6.051 1.00 92.00 120 PHE A O 1
ATOM 919 N N . ALA A 1 121 ? 3.143 -8.787 5.325 1.00 92.44 121 ALA A N 1
ATOM 920 C CA . ALA A 1 121 ? 2.664 -7.574 5.986 1.00 92.44 121 ALA A CA 1
ATOM 921 C C . ALA A 1 121 ? 1.330 -7.100 5.391 1.00 92.44 121 ALA A C 1
ATOM 923 O O . ALA A 1 121 ? 0.435 -6.718 6.137 1.00 92.44 121 ALA A O 1
ATOM 924 N N . THR A 1 122 ? 1.174 -7.198 4.068 1.00 96.00 122 THR A N 1
ATOM 925 C CA . THR A 1 122 ? -0.061 -6.843 3.356 1.00 96.00 122 THR A CA 1
ATOM 926 C C . THR A 1 122 ? -1.232 -7.716 3.805 1.00 96.00 122 THR A C 1
ATOM 928 O O . THR A 1 122 ? -2.272 -7.190 4.199 1.00 96.00 122 THR A O 1
ATOM 931 N N . VAL A 1 123 ? -1.057 -9.043 3.818 1.00 96.94 123 VAL A N 1
ATOM 932 C CA . VAL A 1 123 ? -2.100 -9.982 4.268 1.00 96.94 123 VAL A CA 1
ATOM 933 C C . VAL A 1 123 ? -2.435 -9.776 5.746 1.00 96.94 123 VAL A C 1
ATOM 935 O O . VAL A 1 123 ? -3.611 -9.727 6.113 1.00 96.94 123 VAL A O 1
ATOM 938 N N . ARG A 1 124 ? -1.421 -9.610 6.607 1.00 96.25 124 ARG A N 1
ATOM 939 C CA . ARG A 1 124 ? -1.630 -9.363 8.043 1.00 96.25 124 ARG A CA 1
ATOM 940 C C . ARG A 1 124 ? -2.386 -8.065 8.297 1.00 96.25 124 ARG A C 1
ATOM 942 O O . ARG A 1 124 ? -3.338 -8.072 9.071 1.00 96.25 124 ARG A O 1
ATOM 949 N N . ALA A 1 125 ? -1.992 -6.977 7.639 1.00 97.06 125 ALA A N 1
ATOM 950 C CA . ALA A 1 125 ? -2.664 -5.693 7.772 1.00 97.06 125 ALA A CA 1
ATOM 951 C C . ALA A 1 125 ? -4.114 -5.771 7.285 1.00 97.06 125 ALA A C 1
ATOM 953 O O . ALA A 1 125 ? -5.009 -5.310 7.986 1.00 97.06 125 ALA A O 1
ATOM 954 N N . TRP A 1 126 ? -4.364 -6.404 6.132 1.00 98.06 126 TRP A N 1
ATOM 955 C CA . TRP A 1 126 ? -5.724 -6.608 5.627 1.00 98.06 126 TRP A CA 1
ATOM 956 C C . TRP A 1 126 ? -6.587 -7.368 6.634 1.00 98.06 126 TRP A C 1
ATOM 958 O O . TRP A 1 126 ? -7.657 -6.899 7.009 1.00 98.06 126 TRP A O 1
ATOM 968 N N . THR A 1 127 ? -6.077 -8.493 7.135 1.00 97.75 127 THR A N 1
ATOM 969 C CA . THR A 1 127 ? -6.782 -9.338 8.108 1.00 97.75 127 THR A CA 1
ATOM 970 C C . THR A 1 127 ? -7.103 -8.569 9.391 1.00 97.75 127 THR A C 1
ATOM 972 O O . THR A 1 127 ? -8.233 -8.607 9.871 1.00 97.75 127 THR A O 1
ATOM 975 N N . ALA A 1 128 ? -6.135 -7.821 9.930 1.00 97.25 128 ALA A N 1
ATOM 976 C CA . ALA A 1 128 ? -6.329 -7.022 11.138 1.00 97.25 128 ALA A CA 1
ATOM 977 C C . ALA A 1 128 ? -7.332 -5.875 10.932 1.00 97.25 128 ALA A C 1
ATOM 979 O O . ALA A 1 128 ? -8.094 -5.542 11.837 1.00 97.25 128 ALA A O 1
ATOM 980 N N . MET A 1 129 ? -7.346 -5.266 9.746 1.00 97.56 129 MET A N 1
ATOM 981 C CA . MET A 1 129 ? -8.199 -4.119 9.433 1.00 97.56 129 MET A CA 1
ATOM 982 C C . MET A 1 129 ? -9.579 -4.490 8.887 1.00 97.56 129 MET A C 1
ATOM 984 O O . MET A 1 129 ? -10.438 -3.611 8.798 1.00 97.56 129 MET A O 1
ATOM 988 N N . GLN A 1 130 ? -9.818 -5.754 8.535 1.00 96.62 130 GLN A N 1
ATOM 989 C CA . GLN A 1 130 ? -11.058 -6.195 7.898 1.00 96.62 130 GLN A CA 1
ATOM 990 C C . GLN A 1 130 ? -12.327 -5.745 8.654 1.00 96.62 130 GLN A C 1
ATOM 992 O O . GLN A 1 130 ? -13.181 -5.131 8.011 1.00 96.62 130 GLN A O 1
ATOM 997 N N . PRO A 1 131 ? -12.455 -5.901 9.992 1.00 95.19 131 PRO A N 1
ATOM 998 C CA . PRO A 1 131 ? -13.657 -5.458 10.711 1.00 95.19 131 PRO A CA 1
ATOM 999 C C . PRO A 1 131 ? -13.907 -3.944 10.601 1.00 95.19 131 PRO A C 1
ATOM 1001 O O . PRO A 1 131 ? -15.045 -3.490 10.454 1.00 95.19 131 PRO A O 1
ATOM 1004 N N . LEU A 1 132 ? -12.834 -3.147 10.631 1.00 95.94 132 LEU A N 1
ATOM 1005 C CA . LEU A 1 132 ? -12.899 -1.695 10.481 1.00 95.94 132 LEU A CA 1
ATOM 1006 C C . LEU A 1 132 ? -13.313 -1.298 9.056 1.00 95.94 132 LEU A C 1
ATOM 1008 O O . LEU A 1 132 ? -14.150 -0.411 8.871 1.00 95.94 132 LEU A O 1
ATOM 1012 N N . ILE A 1 133 ? -12.749 -1.959 8.043 1.00 97.19 133 ILE A N 1
ATOM 1013 C CA . ILE A 1 133 ? -13.069 -1.715 6.632 1.00 97.19 133 ILE A CA 1
ATOM 1014 C C . ILE A 1 133 ? -14.516 -2.119 6.332 1.00 97.19 133 ILE A C 1
ATOM 1016 O O . ILE A 1 133 ? -15.232 -1.370 5.670 1.00 97.19 133 ILE A O 1
ATOM 1020 N N . GLU A 1 134 ? -14.994 -3.241 6.865 1.00 96.50 134 GLU A N 1
ATOM 1021 C CA . GLU A 1 134 ? -16.392 -3.664 6.742 1.00 96.50 134 GLU A CA 1
ATOM 1022 C C . GLU A 1 134 ? -17.356 -2.650 7.373 1.00 96.50 134 GLU A C 1
ATOM 1024 O O . GLU A 1 134 ? -18.384 -2.315 6.777 1.00 96.50 134 GLU A O 1
ATOM 1029 N N . ALA A 1 135 ? -17.008 -2.086 8.534 1.00 95.25 135 ALA A N 1
ATOM 1030 C CA . ALA A 1 135 ? -17.789 -1.017 9.153 1.00 95.25 135 ALA A CA 1
ATOM 1031 C C . ALA A 1 135 ? -17.853 0.247 8.271 1.00 95.25 135 ALA A C 1
ATOM 1033 O O . ALA A 1 135 ? -18.917 0.861 8.153 1.00 95.25 135 ALA A O 1
ATOM 1034 N N . LEU A 1 136 ? -16.757 0.611 7.593 1.00 95.75 136 LEU A N 1
ATOM 1035 C CA . LEU A 1 136 ? -16.742 1.701 6.606 1.00 95.75 136 LEU A CA 1
ATOM 1036 C C . LEU A 1 136 ? -17.595 1.373 5.375 1.00 95.75 136 LEU A C 1
ATOM 1038 O O . LEU A 1 136 ? -18.332 2.237 4.890 1.00 95.75 136 LEU A O 1
ATOM 1042 N N . ARG A 1 137 ? -17.551 0.123 4.903 1.00 97.38 137 ARG A N 1
ATOM 1043 C CA . ARG A 1 137 ? -18.290 -0.341 3.718 1.00 97.38 137 ARG A CA 1
ATOM 1044 C C . ARG A 1 137 ? -19.803 -0.270 3.871 1.00 97.38 137 ARG A C 1
ATOM 1046 O O . ARG A 1 137 ? -20.491 -0.054 2.878 1.00 97.38 137 ARG A O 1
ATOM 1053 N N . ARG A 1 138 ? -20.325 -0.319 5.101 1.00 95.62 138 ARG A N 1
ATOM 1054 C CA . ARG A 1 138 ? -21.752 -0.049 5.378 1.00 95.62 138 ARG A CA 1
ATOM 1055 C C . ARG A 1 138 ? -22.194 1.349 4.931 1.00 95.62 138 ARG A C 1
ATOM 1057 O O . ARG A 1 138 ? -23.370 1.550 4.652 1.00 95.62 138 ARG A O 1
ATOM 1064 N N . ARG A 1 139 ? -21.269 2.315 4.875 1.00 91.94 139 ARG A N 1
ATOM 1065 C CA . ARG A 1 139 ? -21.520 3.696 4.424 1.00 91.94 139 ARG A CA 1
ATOM 1066 C C . ARG A 1 139 ? -21.028 3.942 3.000 1.00 91.94 139 ARG A C 1
ATOM 1068 O O . ARG A 1 139 ? -21.633 4.718 2.273 1.00 91.94 139 ARG A O 1
ATOM 1075 N N . SER A 1 140 ? -19.917 3.314 2.627 1.00 93.69 140 SER A N 1
ATOM 1076 C CA . SER A 1 140 ? -19.271 3.468 1.325 1.00 93.69 140 SER A CA 1
ATOM 1077 C C . SER A 1 140 ? -18.806 2.098 0.823 1.00 93.69 140 SER A C 1
ATOM 1079 O O . SER A 1 140 ? -17.679 1.694 1.117 1.00 93.69 140 SER A O 1
ATOM 1081 N N . PRO A 1 141 ? -19.635 1.372 0.049 1.00 95.44 141 PRO A N 1
ATOM 1082 C CA . PRO A 1 141 ? -19.339 -0.002 -0.370 1.00 95.44 141 PRO A CA 1
ATOM 1083 C C . PRO A 1 141 ? -17.991 -0.177 -1.083 1.00 95.44 141 PRO A C 1
ATOM 1085 O O . PRO A 1 141 ? -17.378 -1.234 -0.993 1.00 95.44 141 PRO A O 1
ATOM 1088 N N . ALA A 1 142 ? -17.501 0.872 -1.749 1.00 95.06 142 ALA A N 1
ATOM 1089 C CA . ALA A 1 142 ? -16.239 0.871 -2.484 1.00 95.06 142 ALA A CA 1
ATOM 1090 C C . ALA A 1 142 ? -14.998 1.214 -1.630 1.00 95.06 142 ALA A C 1
ATOM 1092 O O . ALA A 1 142 ? -13.920 1.448 -2.177 1.00 95.06 142 ALA A O 1
ATOM 1093 N N . SER A 1 143 ? -15.116 1.290 -0.301 1.00 96.06 143 SER A N 1
ATOM 1094 C CA . SER A 1 143 ? -13.973 1.607 0.559 1.00 96.06 143 SER A CA 1
ATOM 1095 C C . SER A 1 143 ? -12.891 0.522 0.489 1.00 96.06 143 SER A C 1
ATOM 1097 O O . SER A 1 143 ? -13.156 -0.655 0.750 1.00 96.06 143 SER A O 1
ATOM 1099 N N . PHE A 1 144 ? -11.665 0.957 0.180 1.00 97.31 144 PHE A N 1
ATOM 1100 C CA . PHE A 1 144 ? -10.436 0.157 0.195 1.00 97.31 144 PHE A CA 1
ATOM 1101 C C . PHE A 1 144 ? -10.441 -1.065 -0.741 1.00 97.31 144 PHE A C 1
ATOM 1103 O O . PHE A 1 144 ? -9.922 -2.127 -0.399 1.00 97.31 144 PHE A O 1
ATOM 1110 N N . LEU A 1 145 ? -11.061 -0.939 -1.922 1.00 97.75 145 LEU A N 1
ATOM 1111 C CA . LEU A 1 145 ? -11.079 -2.007 -2.932 1.00 97.75 145 LEU A CA 1
ATOM 1112 C C . LEU A 1 145 ? -9.678 -2.348 -3.458 1.00 97.75 145 LEU A C 1
ATOM 1114 O O . LEU A 1 145 ? -9.416 -3.499 -3.800 1.00 97.75 145 LEU A O 1
ATOM 1118 N N . HIS A 1 146 ? -8.779 -1.367 -3.553 1.00 98.12 146 HIS A N 1
ATOM 1119 C CA . HIS A 1 146 ? -7.434 -1.619 -4.059 1.00 98.12 146 HIS A CA 1
ATOM 1120 C C . HIS A 1 146 ? -6.556 -2.256 -2.987 1.00 98.12 146 HIS A C 1
ATOM 1122 O O . HIS A 1 146 ? -5.754 -3.126 -3.316 1.00 98.12 146 HIS A O 1
ATOM 1128 N N . PHE A 1 147 ? -6.754 -1.911 -1.713 1.00 98.19 147 PHE A N 1
ATOM 1129 C CA . PHE A 1 147 ? -6.114 -2.633 -0.616 1.00 98.19 147 PHE A CA 1
ATOM 1130 C C . PHE A 1 147 ? -6.543 -4.109 -0.604 1.00 98.19 147 PHE A C 1
ATOM 1132 O O . PHE A 1 147 ? -5.689 -4.991 -0.568 1.00 98.19 147 PHE A O 1
ATOM 1139 N N . GLU A 1 148 ? -7.841 -4.396 -0.731 1.00 98.44 148 GLU A N 1
ATOM 1140 C CA . GLU A 1 148 ? -8.331 -5.778 -0.845 1.00 98.44 148 GLU A CA 1
ATOM 1141 C C . GLU A 1 148 ? -7.674 -6.515 -2.019 1.00 98.44 148 GLU A C 1
ATOM 1143 O O . GLU A 1 148 ? -7.174 -7.628 -1.868 1.00 98.44 148 GLU A O 1
ATOM 1148 N N . TYR A 1 149 ? -7.599 -5.863 -3.181 1.00 98.00 149 TYR A N 1
ATOM 1149 C CA . TYR A 1 149 ? -6.909 -6.403 -4.349 1.00 98.00 149 TYR A CA 1
ATOM 1150 C C . TYR A 1 149 ? -5.424 -6.700 -4.074 1.00 98.00 149 TYR A C 1
ATOM 1152 O O . TYR A 1 149 ? -4.935 -7.773 -4.431 1.00 98.00 149 TYR A O 1
ATOM 1160 N N . ALA A 1 150 ? -4.711 -5.788 -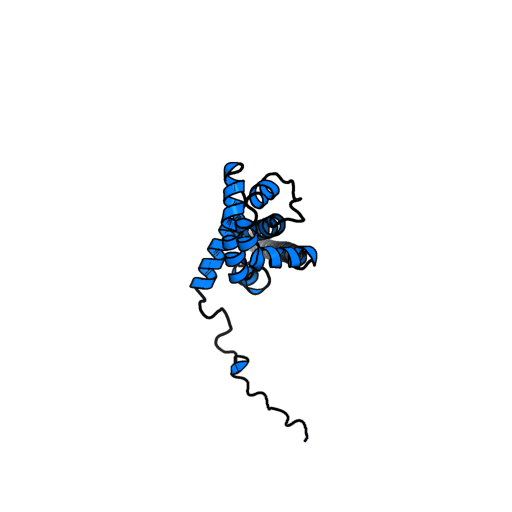3.405 1.00 97.19 150 ALA A N 1
ATOM 1161 C CA . ALA A 1 150 ? -3.320 -5.992 -3.011 1.00 97.19 150 ALA A CA 1
ATOM 1162 C C . ALA A 1 150 ? -3.167 -7.182 -2.051 1.00 97.19 150 ALA A C 1
ATOM 1164 O O . ALA A 1 150 ? -2.245 -7.977 -2.217 1.00 97.19 150 ALA A O 1
ATOM 1165 N N . ALA A 1 151 ? -4.084 -7.339 -1.093 1.00 97.94 151 ALA A N 1
ATOM 1166 C CA . ALA A 1 151 ? -4.091 -8.451 -0.147 1.00 97.94 151 ALA A CA 1
ATOM 1167 C C . ALA A 1 151 ? -4.326 -9.801 -0.838 1.00 97.94 151 ALA A C 1
ATOM 1169 O O . ALA A 1 151 ? -3.621 -10.766 -0.546 1.00 97.94 151 ALA A O 1
ATOM 1170 N N . VAL A 1 152 ? -5.245 -9.860 -1.807 1.00 98.12 152 VAL A N 1
ATOM 1171 C CA . VAL A 1 152 ? -5.478 -11.065 -2.620 1.00 98.12 152 VAL A CA 1
ATOM 1172 C C . VAL A 1 152 ? -4.226 -11.443 -3.413 1.00 98.12 152 VAL A C 1
ATOM 1174 O O . VAL A 1 152 ? -3.812 -12.602 -3.391 1.00 98.12 152 VAL A O 1
ATOM 1177 N N . LEU A 1 153 ? -3.585 -10.480 -4.082 1.00 97.19 153 LEU A N 1
ATOM 1178 C CA . LEU A 1 153 ? -2.342 -10.737 -4.816 1.00 97.19 153 LEU A CA 1
ATOM 1179 C C . LEU A 1 153 ? -1.194 -11.159 -3.891 1.00 97.19 153 LEU A C 1
ATOM 1181 O O . LEU A 1 153 ? -0.393 -12.018 -4.256 1.00 97.19 153 LEU A O 1
ATOM 1185 N N . ALA A 1 154 ? -1.113 -10.569 -2.699 1.00 96.38 154 ALA A N 1
ATOM 1186 C CA . ALA A 1 154 ? -0.115 -10.925 -1.703 1.00 96.38 154 ALA A CA 1
ATOM 1187 C C . ALA A 1 154 ? -0.314 -12.362 -1.200 1.00 96.38 154 ALA A C 1
ATOM 1189 O O . ALA A 1 154 ? 0.660 -13.105 -1.091 1.00 96.38 154 ALA A O 1
ATOM 1190 N N . GLN A 1 155 ? -1.561 -12.783 -0.965 1.00 97.00 155 GLN A N 1
ATOM 1191 C CA . GLN A 1 155 ? -1.870 -14.163 -0.594 1.00 97.00 155 GLN A CA 1
ATOM 1192 C C . GLN A 1 155 ? -1.464 -15.139 -1.705 1.00 97.00 155 GLN A C 1
ATOM 1194 O O . GLN A 1 155 ? -0.737 -16.091 -1.444 1.00 97.00 155 GLN A O 1
ATOM 1199 N N . GLN A 1 156 ? -1.827 -14.848 -2.959 1.00 96.38 156 GLN A N 1
ATOM 1200 C CA . GLN A 1 156 ? -1.421 -15.660 -4.115 1.00 96.38 156 GLN A CA 1
ATOM 1201 C C . GLN A 1 156 ? 0.105 -15.765 -4.246 1.00 96.38 156 GLN A C 1
ATOM 1203 O O . GLN A 1 156 ? 0.632 -16.819 -4.598 1.00 96.38 156 GLN A O 1
ATOM 1208 N N . TRP A 1 157 ? 0.827 -14.680 -3.955 1.00 94.56 157 TRP A N 1
ATOM 1209 C CA . TRP A 1 157 ? 2.287 -14.678 -3.954 1.00 94.56 157 TRP A CA 1
ATOM 1210 C C . TRP A 1 157 ? 2.868 -15.597 -2.875 1.00 94.56 157 TRP A C 1
ATOM 1212 O O . TRP A 1 157 ? 3.802 -16.345 -3.166 1.00 94.56 157 TRP A O 1
ATOM 1222 N N . ILE A 1 158 ? 2.323 -15.556 -1.654 1.00 94.12 158 ILE A N 1
ATOM 1223 C CA . ILE A 1 158 ? 2.734 -16.425 -0.540 1.00 94.12 158 ILE A CA 1
ATOM 1224 C C . ILE A 1 158 ? 2.464 -17.891 -0.881 1.00 94.12 158 ILE A C 1
ATOM 1226 O O . ILE A 1 158 ? 3.354 -18.723 -0.714 1.00 94.12 158 ILE A O 1
ATOM 1230 N N . ASP A 1 159 ? 1.279 -18.194 -1.411 1.00 95.94 159 ASP A N 1
ATOM 1231 C CA . ASP A 1 159 ? 0.883 -19.556 -1.780 1.00 95.94 159 ASP A CA 1
ATOM 1232 C C . ASP A 1 159 ? 1.800 -20.134 -2.870 1.00 95.94 159 ASP A C 1
ATOM 1234 O O . ASP A 1 159 ? 2.148 -21.314 -2.841 1.00 95.94 159 ASP A O 1
ATOM 1238 N N . ALA A 1 160 ? 2.242 -19.292 -3.811 1.00 94.19 160 ALA A N 1
ATOM 1239 C CA . ALA A 1 160 ? 3.197 -19.669 -4.851 1.00 94.19 160 ALA A CA 1
ATOM 1240 C C . ALA A 1 160 ? 4.649 -19.794 -4.345 1.00 94.19 160 ALA A C 1
ATOM 1242 O O . ALA A 1 160 ? 5.448 -20.497 -4.964 1.00 94.19 160 ALA A O 1
ATOM 1243 N N . HIS A 1 161 ? 4.999 -19.141 -3.231 1.00 91.62 161 HIS A N 1
ATOM 1244 C CA . HIS A 1 161 ? 6.355 -19.112 -2.667 1.00 91.62 161 HIS A CA 1
ATOM 1245 C C . HIS A 1 161 ? 6.351 -19.448 -1.164 1.00 91.62 161 HIS A C 1
ATOM 1247 O O . HIS A 1 161 ? 6.783 -18.629 -0.344 1.00 91.62 161 HIS A O 1
ATOM 1253 N N . PRO A 1 162 ? 5.924 -20.660 -0.761 1.00 87.81 162 PRO A N 1
ATOM 1254 C CA . PRO A 1 162 ? 5.752 -21.010 0.652 1.00 87.81 162 PRO A CA 1
ATOM 1255 C C . PRO A 1 162 ? 7.067 -20.995 1.451 1.00 87.81 162 PRO A C 1
ATOM 1257 O O . PRO A 1 162 ? 7.058 -20.781 2.660 1.00 87.81 162 PRO A O 1
ATOM 1260 N N . ALA A 1 163 ? 8.213 -21.183 0.785 1.00 84.94 163 ALA A N 1
ATOM 1261 C CA . ALA A 1 163 ? 9.553 -21.087 1.379 1.00 84.94 163 ALA A CA 1
ATOM 1262 C C . ALA A 1 163 ? 10.218 -19.702 1.183 1.00 84.94 163 ALA A C 1
ATOM 1264 O O . ALA A 1 163 ? 11.420 -19.532 1.435 1.00 84.94 163 ALA A O 1
ATOM 1265 N N . GLY A 1 164 ? 9.444 -18.718 0.714 1.00 84.81 164 GLY A N 1
ATOM 1266 C CA . GLY A 1 164 ? 9.924 -17.435 0.213 1.00 84.81 164 GLY A CA 1
ATOM 1267 C C . GLY A 1 164 ? 10.520 -17.523 -1.196 1.00 84.81 164 GLY A C 1
ATOM 1268 O O . GLY A 1 164 ? 10.640 -18.597 -1.777 1.00 84.81 164 GLY A O 1
ATOM 1269 N N . ASP A 1 165 ? 10.923 -16.371 -1.727 1.00 86.88 165 ASP A N 1
ATOM 1270 C CA . ASP A 1 165 ? 11.533 -16.212 -3.059 1.00 86.88 165 ASP A CA 1
ATOM 1271 C C . ASP A 1 165 ? 13.049 -15.969 -2.948 1.00 86.88 165 ASP A C 1
ATOM 1273 O O . ASP A 1 165 ? 13.628 -15.053 -3.529 1.00 86.88 165 ASP A O 1
ATOM 1277 N N . TYR A 1 166 ? 13.708 -16.735 -2.077 1.00 87.69 166 TYR A N 1
ATOM 1278 C CA . TYR A 1 166 ? 15.158 -16.645 -1.952 1.00 87.69 166 TYR A CA 1
ATOM 1279 C C . TYR A 1 166 ? 15.821 -17.350 -3.141 1.00 87.69 166 TYR A C 1
ATOM 1281 O O . TYR A 1 166 ? 15.409 -18.467 -3.465 1.00 87.69 166 TYR A O 1
ATOM 1289 N N . PRO A 1 167 ? 16.872 -16.772 -3.752 1.00 89.31 167 PRO A N 1
ATOM 1290 C CA . PRO A 1 167 ? 17.521 -17.377 -4.908 1.00 89.31 167 PRO A CA 1
ATOM 1291 C C . PRO A 1 167 ? 17.980 -18.823 -4.629 1.00 89.31 167 PRO A C 1
ATOM 1293 O O . PRO A 1 167 ? 18.695 -19.053 -3.651 1.00 89.31 167 PRO A O 1
ATOM 1296 N N . PRO A 1 168 ? 17.628 -19.807 -5.479 1.00 85.69 168 PRO A N 1
ATOM 1297 C CA . PRO A 1 168 ? 17.834 -21.230 -5.181 1.00 85.69 168 PRO A CA 1
ATOM 1298 C C . PRO A 1 168 ? 19.310 -21.645 -5.098 1.00 85.69 168 PRO A C 1
ATOM 1300 O O . PRO A 1 168 ? 19.628 -22.643 -4.463 1.00 85.69 168 PRO A O 1
ATOM 1303 N N . ASN A 1 169 ? 20.210 -20.872 -5.711 1.00 89.25 169 ASN A N 1
ATOM 1304 C CA . ASN A 1 169 ? 21.637 -21.190 -5.825 1.00 89.25 169 ASN A CA 1
ATOM 1305 C C . ASN A 1 169 ? 22.529 -20.290 -4.958 1.00 89.25 169 ASN A C 1
ATOM 1307 O O . ASN A 1 169 ? 23.712 -20.125 -5.250 1.00 89.25 169 ASN A O 1
ATOM 1311 N N . VAL A 1 170 ? 21.967 -19.666 -3.922 1.00 91.31 170 VAL A N 1
ATOM 1312 C CA . VAL A 1 170 ? 22.719 -18.824 -2.986 1.00 91.31 170 VAL A CA 1
ATOM 1313 C C . VAL A 1 170 ? 22.743 -19.511 -1.613 1.00 91.31 170 VAL A C 1
ATOM 1315 O O . VAL A 1 170 ? 21.701 -19.993 -1.167 1.00 91.31 170 VAL A O 1
ATOM 1318 N N . PRO A 1 171 ? 23.900 -19.598 -0.925 1.00 90.50 171 PRO A N 1
ATOM 1319 C CA . PRO A 1 171 ? 23.960 -20.149 0.429 1.00 90.50 171 PRO A CA 1
ATOM 1320 C C . PRO A 1 171 ? 23.103 -19.337 1.406 1.00 90.50 171 PRO A C 1
ATOM 1322 O O . PRO A 1 171 ? 23.193 -18.108 1.429 1.00 90.50 171 PRO A O 1
ATOM 1325 N N . ARG A 1 172 ? 22.300 -19.994 2.255 1.00 89.38 172 ARG A N 1
ATOM 1326 C CA . ARG A 1 172 ? 21.592 -19.288 3.335 1.00 89.38 172 ARG A CA 1
ATOM 1327 C C . ARG A 1 172 ? 22.581 -18.933 4.440 1.00 89.38 172 ARG A C 1
ATOM 1329 O O . ARG A 1 172 ? 23.545 -19.652 4.661 1.00 89.38 172 ARG A O 1
ATOM 1336 N N . TRP A 1 173 ? 22.277 -17.894 5.222 1.00 86.31 173 TRP A N 1
ATOM 1337 C CA . TRP A 1 173 ? 23.103 -17.502 6.375 1.00 86.31 173 TRP A CA 1
ATOM 1338 C C . TRP A 1 173 ? 23.417 -18.670 7.322 1.00 86.31 173 TRP A C 1
ATOM 1340 O O . TRP A 1 173 ? 24.556 -18.840 7.736 1.00 86.31 173 TRP A O 1
ATOM 1350 N N . ARG A 1 174 ? 22.423 -19.519 7.608 1.00 86.69 174 ARG A N 1
ATOM 1351 C CA . ARG A 1 174 ? 22.586 -20.713 8.456 1.00 86.69 174 ARG A CA 1
ATOM 1352 C C . ARG A 1 174 ? 23.579 -21.747 7.897 1.00 86.69 174 ARG A C 1
ATOM 1354 O O . ARG A 1 174 ? 24.063 -22.575 8.657 1.00 86.69 174 ARG A O 1
ATOM 1361 N N . ASP A 1 175 ? 23.834 -21.716 6.590 1.00 86.75 175 ASP A N 1
ATOM 1362 C CA . ASP A 1 175 ? 24.736 -22.634 5.890 1.00 86.75 175 ASP A CA 1
ATOM 1363 C C . ASP A 1 175 ? 26.166 -22.056 5.807 1.00 86.75 175 ASP A C 1
ATOM 1365 O O . ASP A 1 175 ? 27.097 -22.741 5.385 1.00 86.75 175 ASP A O 1
ATOM 1369 N N . ILE A 1 176 ? 26.360 -20.793 6.210 1.00 86.81 176 ILE A N 1
ATOM 1370 C CA . ILE A 1 176 ? 27.670 -20.145 6.268 1.00 86.81 176 ILE A CA 1
ATOM 1371 C C . ILE A 1 176 ? 28.333 -20.538 7.590 1.00 86.81 176 ILE A C 1
ATOM 1373 O O . ILE A 1 176 ? 27.881 -20.157 8.669 1.00 86.81 176 ILE A O 1
ATOM 1377 N N . ALA A 1 177 ? 29.437 -21.280 7.515 1.00 80.25 177 ALA A N 1
ATOM 1378 C CA . ALA A 1 177 ? 30.286 -21.525 8.672 1.00 80.25 177 ALA A CA 1
ATOM 1379 C C . ALA A 1 177 ? 30.952 -20.206 9.093 1.00 80.25 177 ALA A C 1
ATOM 1381 O O . ALA A 1 177 ? 31.934 -19.777 8.491 1.00 80.25 177 ALA A O 1
ATOM 1382 N N . VAL A 1 178 ? 30.406 -19.544 10.113 1.00 76.25 178 VAL A N 1
ATOM 1383 C CA . VAL A 1 178 ? 31.064 -18.397 10.744 1.00 76.25 178 VAL A CA 1
ATOM 1384 C C . VAL A 1 178 ? 32.168 -18.953 11.648 1.00 76.25 178 VAL A C 1
ATOM 1386 O O . VAL A 1 178 ? 31.848 -19.681 12.593 1.00 76.25 178 VAL A O 1
ATOM 1389 N N . PRO A 1 179 ? 33.458 -18.663 11.397 1.00 69.62 179 PRO A N 1
ATOM 1390 C CA . PRO A 1 179 ? 34.496 -19.026 12.344 1.00 69.62 179 PRO A CA 1
ATOM 1391 C C . PRO A 1 179 ? 34.223 -18.263 13.638 1.00 69.62 179 PRO A C 1
ATOM 1393 O O . PRO A 1 179 ? 34.290 -17.036 13.672 1.00 69.62 179 PRO A O 1
ATOM 1396 N N . VAL A 1 180 ? 33.881 -18.994 14.699 1.00 69.06 180 VAL A N 1
ATOM 1397 C CA . VAL A 1 180 ? 33.819 -18.435 16.048 1.00 69.06 180 VAL A CA 1
ATOM 1398 C C . VAL A 1 180 ? 35.239 -17.988 16.369 1.00 69.06 180 VAL A C 1
ATOM 1400 O O . VAL A 1 180 ? 36.115 -18.829 16.589 1.00 69.06 180 VAL A O 1
ATOM 1403 N N . SER A 1 181 ? 35.503 -16.681 16.344 1.00 65.44 181 SER A N 1
ATOM 1404 C CA . SER A 1 181 ? 36.734 -16.171 16.927 1.00 65.44 181 SER A CA 1
ATOM 1405 C C . SER A 1 181 ? 36.714 -16.602 18.390 1.00 65.44 181 SER A C 1
ATOM 1407 O O . SER A 1 181 ? 35.802 -16.262 19.146 1.00 65.44 181 SER A O 1
ATOM 1409 N N . ARG A 1 182 ? 37.684 -17.430 18.786 1.00 56.62 182 ARG A N 1
ATOM 1410 C CA . ARG A 1 182 ? 37.987 -17.631 20.201 1.00 56.62 182 ARG A CA 1
ATOM 1411 C C . ARG A 1 182 ? 38.464 -16.277 20.711 1.00 56.62 182 ARG A C 1
ATOM 1413 O O . ARG A 1 182 ? 39.642 -15.967 20.589 1.00 56.62 182 ARG A O 1
ATOM 1420 N N . ALA A 1 183 ? 37.531 -15.452 21.178 1.00 56.47 183 ALA A N 1
ATOM 1421 C CA . ALA A 1 183 ? 37.865 -14.327 22.025 1.00 56.47 183 ALA A CA 1
ATOM 1422 C C . ALA A 1 183 ? 38.590 -14.909 23.240 1.00 56.47 183 ALA A C 1
ATOM 1424 O O . ALA A 1 183 ? 38.141 -15.889 23.841 1.00 56.47 183 ALA A O 1
ATOM 1425 N N . GLU A 1 184 ? 39.779 -14.373 23.447 1.00 49.84 184 GLU A N 1
ATOM 1426 C CA . GLU A 1 184 ? 40.812 -14.833 24.356 1.00 49.84 184 GLU A CA 1
ATOM 1427 C C . GLU A 1 184 ? 40.287 -14.934 25.796 1.00 49.84 184 GLU A C 1
ATOM 1429 O O . GLU A 1 184 ? 39.430 -14.154 26.219 1.00 49.84 184 GLU A O 1
ATOM 1434 N N . GLN A 1 185 ? 40.776 -15.963 26.495 1.00 42.69 185 GLN A N 1
ATOM 1435 C CA . GLN A 1 185 ? 40.614 -16.160 27.938 1.00 42.69 185 GLN A CA 1
ATOM 1436 C C . GLN A 1 185 ? 41.325 -15.063 28.727 1.00 42.69 185 GLN A C 1
ATOM 1438 O O . GLN A 1 185 ? 42.395 -14.615 28.256 1.00 42.69 185 GLN A O 1
#

Foldseek 3Di:
DVVVVVVVVVVVVVVVVVVVVVVVVVVVVVVLLVVLVVLVVVLQVVCPDPQNVVLLCCLLPPLLVCCVVDVCLLVCVLVCVPPCSNHNNVVLVSLLSVLVSVVVVSDPLVVCCPPGCPLVSLLSSCVSCVVSQVVNCVVPVCGSPSSVNNNVVSVVQCVVAVVHPDDPPDDDPVRDPDPPPPPDD

Secondary structure (DSSP, 8-state):
-HHHHHHHHHHHHHHHHHHHHHHHHHHHHHHHHHHHHHHHHHHHHHHTSHHHHHHHHIIIIIHHHHHHH-HHHHHHHHTTSS-GGGSTHHHHHHHHHHHHHHHTTSS-HHHHHHHTS-HHHHHHHHHHHHHHHHHHHTT-TTTTHHHHHHHHHHHHHHHH-TT-S--TTS--GGGS---------

pLDDT: mean 89.84, std 9.45, range [42.69, 98.44]

Radius of gyration: 25.55 Å; chains: 1; bounding box: 63×35×92 Å

Sequence (185 aa):
MLEEISAAASVATLVVLTAAAIAALVQLRHMQAGNELQAFIDINARANTPQMMRLFDLVLTDLPERMQNDPAYVADVVSRKIPSTDSPLAVAFWFDEVGIVLRQRLVPARVVFQIGASAFATVRAWTAMQPLIEALRRRSPASFLHFEYAAVLAQQWIDAHPAGDYPPNVPRWRDIAVPVSRAEQ